Protein AF-A0A1D6JY26-F1 (afdb_monomer)

InterPro domains:
  IPR026899 1,3-beta-glucan synthase component FKS1-like, domain-1 [PF14288] (253-285)
  IPR026899 1,3-beta-glucan synthase component FKS1-like, domain-1 [SM01205] (251-296)

Secondary structure (DSSP, 8-state):
-PPPPPPPPPPPPPPPPP------------------------SHHHHHHHHHHHHHHHTTS---PPP-TTSTTSSS---------------------PPPPPPPPP-SS--IIIIITTT--GGGGSHHHHHHHHHHH--TTSPPPTT-SS--TTT--HHHHHHHHHT--HHHHHHHHHHHHHHHHHHHHHHTTTS-TT--TTS--HHHHHHHHHHHTHHHHHHHHHTTPPPS-------S---SS--HHHHHHHHHHHHHHHHHHHHHHGGG-HHHHHHHHHHHHHHHS---PPP-

Foldseek 3Di:
DDDDDDDDDDDDDDDDDPDPDPDDDDDDDDDDDDDDDDDDDDPPPVVVVVVVVVVLVVLPPPDDDPDPVPPPPPDPDDDDDDDDDDDDDDDDDDDDDDPPPDPPDDADRDPLLPAVLVPHDPVVVQLQLLQLSVLFLQQLPPDQAPQDPDDDNNSDGLLNNLCRNVVFDPVLSRHLSVVSSVQQSSQLSSCCVVDDVPADSNHRDLVSLVVLLCVLCVVVCVVCVVVVHDDPQDQPPDPPPPPDHCPPSSSSSVSSNSNSSRVVSVVVVCVVCVVNVVVVCVVVVVVPDDPPPPDD

Structure (mmCIF, N/CA/C/O backbone):
data_AF-A0A1D6JY26-F1
#
_entry.id   AF-A0A1D6JY26-F1
#
loop_
_atom_site.group_PDB
_atom_site.id
_atom_site.type_symbol
_atom_site.label_atom_id
_atom_site.label_alt_id
_atom_site.label_comp_id
_atom_site.label_asym_id
_atom_site.label_entity_id
_atom_site.label_seq_id
_atom_site.pdbx_PDB_ins_code
_atom_site.Cartn_x
_atom_site.Cartn_y
_atom_site.Cartn_z
_atom_site.occupancy
_atom_site.B_iso_or_equiv
_atom_site.auth_seq_id
_atom_site.auth_comp_id
_atom_site.auth_asym_id
_atom_site.auth_atom_id
_atom_site.pdbx_PDB_model_num
ATOM 1 N N . MET A 1 1 ? -56.824 23.300 16.361 1.00 47.28 1 MET A N 1
ATOM 2 C CA . MET A 1 1 ? -56.620 22.110 15.503 1.00 47.28 1 MET A CA 1
ATOM 3 C C . MET A 1 1 ? -55.212 21.560 15.752 1.00 47.28 1 MET A C 1
ATOM 5 O O . MET A 1 1 ? -54.288 22.012 15.084 1.00 47.28 1 MET A O 1
ATOM 9 N N . PRO A 1 2 ? -54.978 20.677 16.740 1.00 54.50 2 PRO A N 1
ATOM 10 C CA . PRO A 1 2 ? -53.662 20.070 16.909 1.00 54.50 2 PRO A CA 1
ATOM 11 C C . PRO A 1 2 ? -53.517 18.877 15.953 1.00 54.50 2 PRO A C 1
ATOM 13 O O . PRO A 1 2 ? -54.380 18.004 15.895 1.00 54.50 2 PRO A O 1
ATOM 16 N N . LYS A 1 3 ? -52.441 18.885 15.159 1.00 55.59 3 LYS A N 1
ATOM 17 C CA . LYS A 1 3 ? -52.090 17.848 14.180 1.00 55.59 3 LYS A CA 1
ATOM 18 C C . LYS A 1 3 ? -51.572 16.596 14.900 1.00 55.59 3 LYS A C 1
ATOM 20 O O . LYS A 1 3 ? -50.671 16.688 15.728 1.00 55.59 3 LYS A O 1
ATOM 25 N N . THR A 1 4 ? -52.120 15.438 14.549 1.00 62.66 4 THR A N 1
ATOM 26 C CA . THR A 1 4 ? -51.669 14.099 14.961 1.00 62.66 4 THR A CA 1
ATOM 27 C C . THR A 1 4 ? -50.245 13.793 14.469 1.00 62.66 4 THR A C 1
ATOM 29 O O . THR A 1 4 ? -49.960 14.032 13.291 1.00 62.66 4 THR A O 1
ATOM 32 N N . PRO A 1 5 ? -49.352 13.224 15.302 1.00 60.44 5 PRO A N 1
ATOM 33 C CA . PRO A 1 5 ? -48.032 12.786 14.860 1.00 60.44 5 PRO A CA 1
ATOM 34 C C . PRO A 1 5 ? -48.127 11.443 14.115 1.00 60.44 5 PRO A C 1
ATOM 36 O O . PRO A 1 5 ? -48.717 10.481 14.598 1.00 60.44 5 PRO A O 1
ATOM 39 N N . THR A 1 6 ? -47.542 11.391 12.917 1.00 63.47 6 THR A N 1
ATOM 40 C CA . THR A 1 6 ? -47.441 10.189 12.074 1.00 63.47 6 THR A CA 1
ATOM 41 C C . THR A 1 6 ? -46.361 9.253 12.620 1.00 63.47 6 THR A C 1
ATOM 43 O O . THR A 1 6 ? -45.206 9.648 12.766 1.00 63.47 6 THR A O 1
ATOM 46 N N . THR A 1 7 ? -46.738 8.012 12.925 1.00 62.03 7 THR A N 1
ATOM 47 C CA . THR A 1 7 ? -45.861 6.942 13.423 1.00 62.03 7 THR A CA 1
ATOM 48 C C . THR A 1 7 ? -44.965 6.409 12.296 1.00 62.03 7 THR A C 1
ATOM 50 O O . THR A 1 7 ? 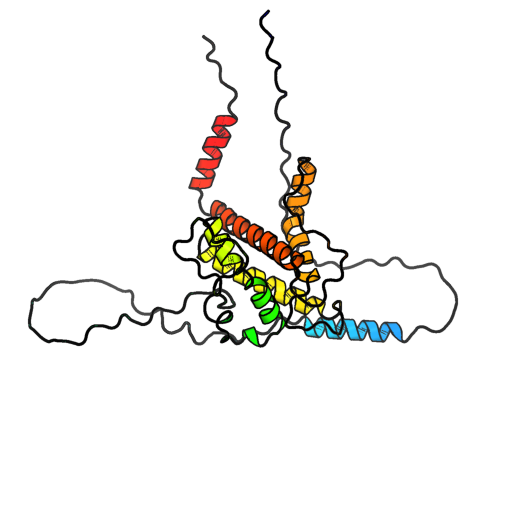-45.460 6.012 11.243 1.00 62.03 7 THR A O 1
ATOM 53 N N . ALA A 1 8 ? -43.643 6.399 12.498 1.00 59.28 8 ALA A N 1
ATOM 54 C CA . ALA A 1 8 ? -42.679 5.817 11.561 1.00 59.28 8 ALA A CA 1
ATOM 55 C C . ALA A 1 8 ? -42.683 4.271 11.629 1.00 59.28 8 ALA A C 1
ATOM 57 O O . ALA A 1 8 ? -42.845 3.719 12.720 1.00 59.28 8 ALA A O 1
ATOM 58 N N . PRO A 1 9 ? -42.489 3.553 10.503 1.00 64.56 9 PRO A N 1
ATOM 59 C CA . PRO A 1 9 ? -42.443 2.091 10.491 1.00 64.56 9 PRO A CA 1
ATOM 60 C C . PRO A 1 9 ? -41.142 1.543 11.122 1.00 64.56 9 PRO A C 1
ATOM 62 O O . PRO A 1 9 ? -40.107 2.213 11.070 1.00 64.56 9 PRO A O 1
ATOM 65 N N . PRO A 1 10 ? -41.162 0.321 11.691 1.00 61.31 10 PRO A N 1
ATOM 66 C CA . PRO A 1 10 ? -40.008 -0.275 12.365 1.00 61.31 10 PRO A CA 1
ATOM 67 C C . PRO A 1 10 ? -38.876 -0.656 11.386 1.00 61.31 10 PRO A C 1
ATOM 69 O O . PRO A 1 10 ? -39.134 -0.925 10.206 1.00 61.31 10 PRO A O 1
ATOM 72 N N . PRO A 1 11 ? -37.611 -0.714 11.852 1.00 56.84 11 PRO A N 1
ATOM 73 C CA . PRO A 1 11 ? -36.472 -1.089 11.018 1.00 56.84 11 PRO A CA 1
ATOM 74 C C . PRO A 1 11 ? -36.565 -2.557 10.569 1.00 56.84 11 PRO A C 1
ATOM 76 O O . PRO A 1 11 ? -36.781 -3.460 11.375 1.00 56.84 11 PRO A O 1
ATOM 79 N N . ARG A 1 12 ? -36.373 -2.804 9.266 1.00 57.81 12 ARG A N 1
ATOM 80 C CA . ARG A 1 12 ? -36.279 -4.159 8.697 1.00 57.81 12 ARG A CA 1
ATOM 81 C C . ARG A 1 12 ? -35.009 -4.857 9.197 1.00 57.81 12 ARG A C 1
ATOM 83 O O . ARG A 1 12 ? -33.920 -4.293 9.122 1.00 57.81 12 ARG A O 1
ATOM 90 N N . SER A 1 13 ? -35.164 -6.094 9.665 1.00 51.44 13 SER A N 1
ATOM 91 C CA . SER A 1 13 ? -34.096 -6.982 10.134 1.00 51.44 13 SER A CA 1
ATOM 92 C C . SER A 1 13 ? -32.999 -7.183 9.081 1.00 51.44 13 SER A C 1
ATOM 94 O O . SER A 1 13 ? -33.288 -7.507 7.928 1.00 51.44 13 SER A O 1
ATOM 96 N N . ILE A 1 14 ? -31.743 -7.017 9.494 1.00 45.00 14 ILE A N 1
ATOM 97 C CA . ILE A 1 14 ? -30.536 -7.228 8.686 1.00 45.00 14 ILE A CA 1
ATOM 98 C C . ILE A 1 14 ? -30.273 -8.741 8.572 1.00 45.00 14 ILE A C 1
ATOM 100 O O . ILE A 1 14 ? -30.039 -9.372 9.602 1.00 45.00 14 ILE A O 1
ATOM 104 N N . PRO A 1 15 ? -30.259 -9.352 7.373 1.00 44.16 15 PRO A N 1
ATOM 105 C CA . PRO A 1 15 ? -29.710 -10.693 7.213 1.00 44.16 15 PRO A CA 1
ATOM 106 C C . PRO A 1 15 ? -28.175 -10.630 7.261 1.00 44.16 15 PRO A C 1
ATOM 108 O O . PRO A 1 15 ? -27.554 -9.811 6.581 1.00 44.16 15 PRO A O 1
ATOM 111 N N . ALA A 1 16 ? -27.560 -11.489 8.077 1.00 40.59 16 ALA A N 1
ATOM 112 C CA . ALA A 1 16 ? -26.110 -11.620 8.186 1.00 40.59 16 ALA A CA 1
ATOM 113 C C . ALA A 1 16 ? -25.494 -11.958 6.815 1.00 40.59 16 ALA A C 1
ATOM 115 O O . ALA A 1 16 ? -25.819 -12.979 6.209 1.00 40.59 16 ALA A O 1
ATOM 116 N N . ALA A 1 17 ? -24.609 -11.094 6.311 1.00 37.84 17 ALA A N 1
ATOM 117 C CA . ALA A 1 17 ? -23.850 -11.380 5.101 1.00 37.84 17 ALA A CA 1
ATOM 118 C C . ALA A 1 17 ? -22.811 -12.481 5.397 1.00 37.84 17 ALA A C 1
ATOM 120 O O . ALA A 1 17 ? -22.052 -12.347 6.360 1.00 37.84 17 ALA A O 1
ATOM 121 N N . PRO A 1 18 ? -22.737 -13.556 4.593 1.00 38.97 18 PRO A N 1
ATOM 122 C CA . PRO A 1 18 ? -21.739 -14.599 4.783 1.00 38.97 18 PRO A CA 1
ATOM 123 C C . PRO A 1 18 ? -20.330 -14.067 4.483 1.00 38.97 18 PRO A C 1
ATOM 125 O O . PRO A 1 18 ? -20.128 -13.310 3.531 1.00 38.97 18 PRO A O 1
ATOM 128 N N . ASN A 1 19 ? -19.362 -14.486 5.306 1.00 36.91 19 ASN A N 1
ATOM 129 C CA . ASN A 1 19 ? -17.926 -14.227 5.180 1.00 36.91 19 ASN A CA 1
ATOM 130 C C . ASN A 1 19 ? -17.447 -14.320 3.722 1.00 36.91 19 ASN A C 1
ATOM 132 O O . ASN A 1 19 ? -17.265 -15.409 3.180 1.00 36.91 19 ASN A O 1
ATOM 136 N N . ALA A 1 20 ? -17.174 -13.176 3.095 1.00 33.16 20 ALA A N 1
ATOM 137 C CA . ALA A 1 20 ? -16.455 -13.124 1.830 1.00 33.16 20 ALA A CA 1
ATOM 138 C C . ALA A 1 20 ? -14.949 -13.294 2.099 1.00 33.16 20 ALA A C 1
ATOM 140 O O . ALA A 1 20 ? -14.179 -12.336 2.041 1.00 33.16 20 ALA A O 1
ATOM 141 N N . MET A 1 21 ? -14.530 -14.525 2.406 1.00 31.14 21 MET A N 1
ATOM 142 C CA . MET A 1 21 ? -13.151 -14.953 2.173 1.00 31.14 21 MET A CA 1
ATOM 143 C C . MET A 1 21 ? -12.879 -14.821 0.673 1.00 31.14 21 MET A C 1
ATOM 145 O O . MET A 1 21 ? -13.623 -15.356 -0.147 1.00 31.14 21 MET A O 1
ATOM 149 N N . ILE A 1 22 ? -11.831 -14.082 0.312 1.00 34.03 22 ILE A N 1
ATOM 150 C CA . ILE A 1 22 ? -11.315 -13.999 -1.056 1.00 34.03 22 ILE A CA 1
ATOM 151 C C . ILE A 1 22 ? -10.867 -15.415 -1.452 1.00 34.03 22 ILE A C 1
ATOM 153 O O . ILE A 1 22 ? -9.885 -15.896 -0.886 1.00 34.03 22 ILE A O 1
ATOM 157 N N . PRO A 1 23 ? -11.530 -16.110 -2.395 1.00 35.00 23 PRO A N 1
ATOM 158 C CA . PRO A 1 23 ? -11.056 -17.410 -2.830 1.00 35.00 23 PRO A CA 1
ATOM 159 C C . PRO A 1 23 ? -9.885 -17.186 -3.784 1.00 35.00 23 PRO A C 1
ATOM 161 O O . PRO A 1 23 ? -10.010 -16.488 -4.797 1.00 35.00 23 PRO A O 1
ATOM 164 N N . ALA A 1 24 ? -8.748 -17.803 -3.474 1.00 32.44 24 ALA A N 1
ATOM 165 C CA . ALA A 1 24 ? -7.680 -18.018 -4.433 1.00 32.44 24 ALA A CA 1
ATOM 166 C C . ALA A 1 24 ? -8.263 -18.735 -5.665 1.00 32.44 24 ALA A C 1
ATOM 168 O O . ALA A 1 24 ? -8.799 -19.838 -5.578 1.00 32.44 24 ALA A O 1
ATOM 169 N N . CYS A 1 25 ? -8.206 -18.078 -6.821 1.00 28.23 25 CYS A N 1
ATOM 170 C CA . CYS A 1 25 ? -8.775 -18.580 -8.065 1.00 28.23 25 CYS A CA 1
ATOM 171 C C . CYS A 1 25 ? -7.954 -19.780 -8.576 1.00 28.23 25 CYS A C 1
ATOM 173 O O . CYS A 1 25 ? -6.927 -19.604 -9.230 1.00 28.23 25 CYS A O 1
ATOM 175 N N . THR A 1 26 ? -8.412 -20.997 -8.268 1.00 29.78 26 THR A N 1
ATOM 176 C CA . THR A 1 26 ? -7.956 -22.264 -8.863 1.00 29.78 26 THR A CA 1
ATOM 177 C C . THR A 1 26 ? -9.165 -23.144 -9.214 1.00 29.78 26 THR A C 1
ATOM 179 O O . THR A 1 26 ? -9.727 -23.825 -8.373 1.00 29.78 26 THR A O 1
ATOM 182 N N . SER A 1 27 ? -9.609 -23.101 -10.472 1.00 34.81 27 SER A N 1
ATOM 183 C CA . SER A 1 27 ? -10.298 -24.188 -11.208 1.00 34.81 27 SER A CA 1
ATOM 184 C C . SER A 1 27 ? -10.443 -23.711 -12.665 1.00 34.81 27 SER A C 1
ATOM 186 O O . SER A 1 27 ? -10.771 -22.556 -12.912 1.00 34.81 27 SER A O 1
ATOM 188 N N . ALA A 1 28 ? -9.969 -24.389 -13.710 1.00 34.72 28 ALA A N 1
ATOM 189 C CA . ALA A 1 28 ? -10.162 -25.768 -14.156 1.00 34.72 28 ALA A CA 1
ATOM 190 C C . ALA A 1 28 ? -11.604 -26.067 -14.622 1.00 34.72 28 ALA A C 1
ATOM 192 O O . ALA A 1 28 ? -12.529 -26.122 -13.827 1.00 34.72 28 ALA A O 1
ATOM 193 N N . CYS A 1 29 ? -11.709 -26.348 -15.929 1.00 29.00 29 CYS A N 1
ATOM 194 C CA . CYS A 1 29 ? -12.721 -27.176 -16.603 1.00 29.00 29 CYS A CA 1
ATOM 195 C C . CYS A 1 29 ? -14.150 -26.632 -16.811 1.00 29.00 29 CYS A C 1
ATOM 197 O O . CYS A 1 29 ? -15.001 -26.728 -15.942 1.00 29.00 29 CYS A O 1
ATOM 199 N N . ARG A 1 30 ? -14.491 -26.294 -18.065 1.00 36.12 30 ARG A N 1
ATOM 200 C CA . ARG A 1 30 ? -15.204 -27.193 -19.011 1.00 36.12 30 ARG A CA 1
ATOM 201 C C . ARG A 1 30 ? -15.504 -26.455 -20.325 1.00 36.12 30 ARG A C 1
ATOM 203 O O . ARG A 1 30 ? -16.104 -25.389 -20.327 1.00 36.12 30 ARG A O 1
ATOM 210 N N . LYS A 1 31 ? -15.073 -27.034 -21.452 1.00 35.59 31 LYS A N 1
ATOM 211 C CA . LYS A 1 31 ? -15.535 -26.680 -22.807 1.00 35.59 31 LYS A CA 1
ATOM 212 C C . LYS A 1 31 ? -16.815 -27.468 -23.125 1.00 35.59 31 LYS A C 1
ATOM 214 O O . LYS A 1 31 ? -16.852 -28.642 -22.758 1.00 35.59 31 LYS A O 1
ATOM 219 N N . PRO A 1 32 ? -17.763 -26.924 -23.903 1.00 40.81 32 PRO A N 1
ATOM 220 C CA . PRO A 1 32 ? -18.677 -27.718 -24.717 1.00 40.81 32 PRO A CA 1
ATOM 221 C C . PRO A 1 32 ? -18.041 -28.024 -26.092 1.00 40.81 32 PRO A C 1
ATOM 223 O O . PRO A 1 32 ? -17.318 -27.202 -26.659 1.00 40.81 32 PRO A O 1
ATOM 226 N N . GLN A 1 33 ? -18.278 -29.231 -26.598 1.00 40.44 33 GLN A N 1
ATOM 227 C CA . GLN A 1 33 ? -17.895 -29.779 -27.916 1.00 40.44 33 GLN A CA 1
ATOM 228 C C . GLN A 1 33 ? -19.198 -29.988 -28.745 1.00 40.44 33 GLN A C 1
ATOM 230 O O . GLN A 1 33 ? -20.276 -29.841 -28.173 1.00 40.44 33 GLN A O 1
ATOM 235 N N . PRO A 1 34 ? -19.147 -30.222 -30.073 1.00 44.31 34 PRO A N 1
ATOM 236 C CA . PRO A 1 34 ? -19.532 -29.226 -31.077 1.00 44.31 34 PRO A CA 1
ATOM 237 C C . PRO A 1 34 ? -20.538 -29.758 -32.125 1.00 44.31 34 PRO A C 1
ATOM 239 O O . PRO A 1 34 ? -20.834 -30.947 -32.175 1.00 44.31 34 PRO A O 1
ATOM 242 N N . SER A 1 35 ? -20.978 -28.895 -33.044 1.00 44.09 35 SER A N 1
ATOM 243 C CA . SER A 1 35 ? -21.565 -29.289 -34.333 1.00 44.09 35 SER A CA 1
ATOM 244 C C . SER A 1 35 ? -20.612 -28.916 -35.489 1.00 44.09 35 SER A C 1
ATOM 246 O O . SER A 1 35 ? -20.177 -27.775 -35.625 1.00 44.09 35 SER A O 1
ATOM 248 N N . HIS A 1 36 ? -20.213 -29.939 -36.254 1.00 47.81 36 HIS A N 1
ATOM 249 C CA . HIS A 1 36 ? -19.428 -29.937 -37.508 1.00 47.81 36 HIS A CA 1
ATOM 250 C C . HIS A 1 36 ? -20.282 -29.440 -38.708 1.00 47.81 36 HIS A C 1
ATOM 252 O O . HIS A 1 36 ? -21.487 -29.278 -38.521 1.00 47.81 36 HIS A O 1
ATOM 258 N N . PRO A 1 37 ? -19.787 -29.386 -39.972 1.00 42.53 37 PRO A N 1
ATOM 259 C CA . PRO A 1 37 ? -18.421 -29.225 -40.513 1.00 42.53 37 PRO A CA 1
ATOM 260 C C . PRO A 1 37 ? -18.341 -28.224 -41.706 1.00 42.53 37 PRO A C 1
ATOM 262 O O . PRO A 1 37 ? -19.333 -27.945 -42.365 1.00 42.53 37 PRO A O 1
ATOM 265 N N . SER A 1 38 ? -17.136 -27.765 -42.070 1.00 41.09 38 SER A N 1
ATOM 266 C CA . SER A 1 38 ? -16.596 -27.714 -43.458 1.00 41.09 38 SER A CA 1
ATOM 267 C C . SER A 1 38 ? -15.465 -26.680 -43.577 1.00 41.09 38 SER A C 1
ATOM 269 O O . SER A 1 38 ? -15.467 -25.661 -42.896 1.00 41.09 38 SER A O 1
ATOM 271 N N . GLY A 1 39 ? -14.486 -26.956 -44.443 1.00 37.31 39 GLY A N 1
ATOM 272 C CA . GLY A 1 39 ? -13.487 -25.975 -44.884 1.00 37.31 39 GLY A CA 1
ATOM 273 C C . GLY A 1 39 ? -12.111 -26.101 -44.230 1.00 37.31 39 GLY A C 1
ATOM 274 O O . GLY A 1 39 ? -11.933 -25.845 -43.045 1.00 37.31 39 GLY A O 1
ATOM 275 N N . ARG A 1 40 ? -11.136 -26.517 -45.043 1.00 39.91 40 ARG A N 1
ATOM 276 C CA . ARG A 1 40 ? -9.691 -26.625 -44.783 1.00 39.91 40 ARG A CA 1
ATOM 277 C C . ARG A 1 40 ? -9.081 -25.314 -44.252 1.00 39.91 40 ARG A C 1
ATOM 279 O O . ARG A 1 40 ? -9.646 -24.251 -44.442 1.00 39.91 40 ARG A O 1
ATOM 286 N N . GLU A 1 41 ? -7.869 -25.434 -43.689 1.00 36.91 41 GLU A N 1
ATOM 287 C CA . GLU A 1 41 ? -6.882 -24.342 -43.524 1.00 36.91 41 GLU A CA 1
ATOM 288 C C . GLU A 1 41 ? -6.919 -23.552 -42.193 1.00 36.91 41 GLU A C 1
ATOM 290 O O . GLU A 1 41 ? -7.252 -22.374 -42.140 1.00 36.91 41 GLU A O 1
ATOM 295 N N . ARG A 1 42 ? -6.553 -24.182 -41.054 1.00 41.44 42 ARG A N 1
ATOM 296 C CA . ARG A 1 42 ? -6.326 -23.431 -39.788 1.00 41.44 42 ARG A CA 1
ATOM 297 C C . ARG A 1 42 ? -5.456 -24.119 -38.717 1.00 41.44 42 ARG A C 1
ATOM 299 O O . ARG A 1 42 ? -5.760 -24.032 -37.525 1.00 41.44 42 ARG A O 1
ATOM 306 N N . ARG A 1 43 ? -4.369 -24.815 -39.090 1.00 45.31 43 ARG A N 1
ATOM 307 C CA . ARG A 1 43 ? -3.471 -25.470 -38.102 1.00 45.31 43 ARG A CA 1
ATOM 308 C C . ARG A 1 43 ? -2.344 -24.587 -37.529 1.00 45.31 43 ARG A C 1
ATOM 310 O O . ARG A 1 43 ? -1.862 -24.905 -36.448 1.00 45.31 43 ARG A O 1
ATOM 317 N N . GLU A 1 44 ? -2.011 -23.440 -38.119 1.00 47.62 44 GLU A N 1
ATOM 318 C CA . GLU A 1 44 ? -0.955 -22.543 -37.594 1.00 47.62 44 GLU A CA 1
ATOM 319 C C . GLU A 1 44 ? -1.336 -21.591 -36.430 1.00 47.62 44 GLU A C 1
ATOM 321 O O . GLU A 1 44 ? -0.487 -21.348 -35.567 1.00 47.62 44 GLU A O 1
ATOM 326 N N . PRO A 1 45 ? -2.577 -21.079 -36.275 1.00 53.38 45 PRO A N 1
ATOM 327 C CA . PRO A 1 45 ? -2.864 -20.098 -35.215 1.00 53.38 45 PRO A CA 1
ATOM 328 C C . PRO A 1 45 ? -2.844 -20.674 -33.789 1.00 53.38 45 PRO A C 1
ATOM 330 O O . PRO A 1 45 ? -2.600 -19.951 -32.822 1.00 53.38 45 PRO A O 1
ATOM 333 N N . ARG A 1 46 ? -3.097 -21.982 -33.628 1.00 49.75 46 ARG A N 1
ATOM 334 C CA . ARG A 1 46 ? -3.150 -22.629 -32.303 1.00 49.75 46 ARG A CA 1
ATOM 335 C C . ARG A 1 46 ? -1.767 -22.821 -31.679 1.00 49.75 46 ARG A C 1
ATOM 337 O O . ARG A 1 46 ? -1.646 -22.671 -30.465 1.00 49.75 46 ARG A O 1
ATOM 344 N N . ALA A 1 47 ? -0.743 -23.096 -32.487 1.00 58.31 47 ALA A N 1
ATOM 345 C CA . ALA A 1 47 ? 0.633 -23.230 -32.010 1.00 58.31 47 ALA A CA 1
ATOM 346 C C . ALA A 1 47 ? 1.191 -21.879 -31.533 1.00 58.31 47 ALA A C 1
ATOM 348 O O . ALA A 1 47 ? 1.746 -21.798 -30.438 1.00 58.31 47 ALA A O 1
ATOM 349 N N . ARG A 1 48 ? 0.935 -20.794 -32.283 1.00 56.88 48 ARG A N 1
ATOM 350 C CA . ARG A 1 48 ? 1.305 -19.424 -31.881 1.00 56.88 48 ARG A CA 1
ATOM 351 C C . ARG A 1 48 ? 0.622 -18.987 -30.580 1.00 56.88 48 ARG A C 1
ATOM 353 O O . ARG A 1 48 ? 1.273 -18.416 -29.712 1.00 56.88 48 ARG A O 1
ATOM 360 N N . PHE A 1 49 ? -0.659 -19.317 -30.395 1.00 49.62 49 PHE A N 1
ATOM 361 C CA . PHE A 1 49 ? -1.373 -19.011 -29.149 1.00 49.62 49 PHE A CA 1
ATOM 362 C C . PHE A 1 49 ? -0.849 -19.819 -27.948 1.00 49.62 49 PHE A C 1
ATOM 364 O O . PHE A 1 49 ? -0.744 -19.291 -26.840 1.00 49.62 49 PHE A O 1
ATOM 371 N N . ALA A 1 50 ? -0.486 -21.091 -28.152 1.00 55.91 50 ALA A N 1
ATOM 372 C CA . ALA A 1 50 ? 0.124 -21.917 -27.111 1.00 55.91 50 ALA A CA 1
ATOM 373 C C . ALA A 1 50 ? 1.520 -21.402 -26.714 1.00 55.91 50 ALA A C 1
ATOM 375 O O . ALA A 1 50 ? 1.803 -21.303 -25.520 1.00 55.91 50 ALA A O 1
ATOM 376 N N . ALA A 1 51 ? 2.343 -20.996 -27.689 1.00 61.53 51 ALA A N 1
ATOM 377 C CA . ALA A 1 51 ? 3.655 -20.395 -27.451 1.00 61.53 51 ALA A CA 1
ATOM 378 C C . ALA A 1 51 ? 3.549 -19.056 -26.699 1.00 61.53 51 ALA A C 1
ATOM 380 O O . ALA A 1 51 ? 4.230 -18.866 -25.694 1.00 61.53 51 ALA A O 1
ATOM 381 N N . ALA A 1 52 ? 2.620 -18.175 -27.091 1.00 55.22 52 ALA A N 1
ATOM 382 C CA . ALA A 1 52 ? 2.370 -16.916 -26.383 1.00 55.22 52 ALA A CA 1
ATOM 383 C C . ALA A 1 52 ? 1.895 -17.143 -24.935 1.00 55.22 52 ALA A C 1
ATOM 385 O O . ALA A 1 52 ? 2.304 -16.433 -24.017 1.00 55.22 52 ALA A O 1
ATOM 386 N N . LYS A 1 53 ? 1.066 -18.170 -24.698 1.00 53.28 53 LYS A N 1
ATOM 387 C CA . LYS A 1 53 ? 0.606 -18.533 -23.349 1.00 53.28 53 LYS A CA 1
ATOM 388 C C . LYS A 1 53 ? 1.722 -19.146 -22.495 1.00 53.28 53 LYS A C 1
ATOM 390 O O . LYS A 1 53 ? 1.749 -18.900 -21.289 1.00 53.28 53 LYS A O 1
ATOM 395 N N . ALA A 1 54 ? 2.631 -19.913 -23.099 1.00 55.44 54 ALA A N 1
ATOM 396 C CA . ALA A 1 54 ? 3.811 -20.461 -22.432 1.00 55.44 54 ALA A CA 1
ATOM 397 C C . ALA A 1 54 ? 4.807 -19.354 -22.054 1.00 55.44 54 ALA A C 1
ATOM 399 O O . ALA A 1 54 ? 5.257 -19.316 -20.910 1.00 55.44 54 ALA A O 1
ATOM 400 N N . GLU A 1 55 ? 5.059 -18.403 -22.956 1.00 55.00 55 GLU A N 1
ATOM 401 C CA . GLU A 1 55 ? 5.926 -17.245 -22.704 1.00 55.00 55 GLU A CA 1
ATOM 402 C C . GLU A 1 55 ? 5.337 -16.325 -21.622 1.00 55.00 55 GLU A C 1
ATOM 404 O O . GLU A 1 55 ? 6.024 -15.935 -20.676 1.00 55.00 55 GLU A O 1
ATOM 409 N N . ALA A 1 56 ? 4.020 -16.088 -21.659 1.00 50.34 56 ALA A N 1
ATOM 410 C CA . ALA A 1 56 ? 3.317 -15.375 -20.595 1.00 50.34 56 ALA A CA 1
ATOM 411 C C . ALA A 1 56 ? 3.386 -16.110 -19.244 1.00 50.34 56 ALA A C 1
ATOM 413 O O . ALA A 1 56 ? 3.453 -15.465 -18.204 1.00 50.34 56 ALA A O 1
ATOM 414 N N . ASN A 1 57 ? 3.388 -17.449 -19.221 1.00 51.81 57 ASN A N 1
ATOM 415 C CA . ASN A 1 57 ? 3.600 -18.216 -17.987 1.00 51.81 57 ASN A CA 1
ATOM 416 C C . ASN A 1 57 ? 5.063 -18.185 -17.515 1.00 51.81 57 ASN A C 1
ATOM 418 O O . ASN A 1 57 ? 5.301 -18.235 -16.311 1.00 51.81 57 ASN A O 1
ATOM 422 N N . LYS A 1 58 ? 6.033 -18.055 -18.427 1.00 56.06 58 LYS A N 1
ATOM 423 C CA . LYS A 1 58 ? 7.458 -17.900 -18.099 1.00 56.06 58 LYS A CA 1
ATOM 424 C C . LYS A 1 58 ? 7.723 -16.562 -17.397 1.00 56.06 58 LYS A C 1
ATOM 426 O O . LYS A 1 58 ? 8.446 -16.533 -16.406 1.00 56.06 58 LYS A O 1
ATOM 431 N N . ARG A 1 59 ? 7.031 -15.499 -17.829 1.00 52.81 59 ARG A N 1
ATOM 432 C CA . ARG A 1 59 ? 7.039 -14.160 -17.204 1.00 52.81 59 ARG A CA 1
ATOM 433 C C . ARG A 1 59 ? 6.210 -14.042 -15.916 1.00 52.81 59 ARG A C 1
ATOM 435 O O . ARG A 1 59 ? 6.331 -13.054 -15.209 1.00 52.81 59 ARG A O 1
ATOM 442 N N . LYS A 1 60 ? 5.379 -15.040 -15.582 1.00 47.97 60 LYS A N 1
ATOM 443 C CA . LYS A 1 60 ? 4.626 -15.102 -14.309 1.00 47.97 60 LYS A CA 1
ATOM 444 C C . LYS A 1 60 ? 5.448 -15.619 -13.128 1.00 47.97 60 LYS A C 1
ATOM 446 O O . LYS A 1 60 ? 4.901 -15.738 -12.032 1.00 47.97 60 LYS A O 1
ATOM 451 N N . ARG A 1 61 ? 6.732 -15.938 -13.319 1.00 46.72 61 ARG A N 1
ATOM 452 C CA . ARG A 1 61 ? 7.635 -16.144 -12.186 1.00 46.72 61 ARG A CA 1
ATOM 453 C C . ARG A 1 61 ? 7.799 -14.793 -11.491 1.00 46.72 61 ARG A C 1
ATOM 455 O O . ARG A 1 61 ? 8.244 -13.835 -12.110 1.00 46.72 61 ARG A O 1
ATOM 462 N N . LEU A 1 62 ? 7.326 -14.745 -10.245 1.00 44.69 62 LEU A N 1
ATOM 463 C CA . LEU A 1 62 ? 7.444 -13.626 -9.316 1.00 44.69 62 LEU A CA 1
ATOM 464 C C . LEU A 1 62 ? 8.857 -13.032 -9.401 1.00 44.69 62 LEU A C 1
ATOM 466 O O . LEU A 1 62 ? 9.817 -13.794 -9.518 1.00 44.69 62 LEU A O 1
ATOM 470 N N . ILE A 1 63 ? 8.965 -11.704 -9.347 1.00 44.47 63 ILE A N 1
ATOM 471 C CA . ILE A 1 63 ? 10.245 -10.997 -9.251 1.00 44.47 63 ILE A CA 1
ATOM 472 C C . ILE A 1 63 ? 11.075 -11.666 -8.138 1.00 44.47 63 ILE A C 1
ATOM 474 O O . ILE A 1 63 ? 10.630 -11.654 -6.987 1.00 44.47 63 ILE A O 1
ATOM 478 N N . PRO A 1 64 ? 12.230 -12.290 -8.442 1.00 37.59 64 PRO A N 1
ATOM 479 C CA . PRO A 1 64 ? 13.111 -12.816 -7.412 1.00 37.59 64 PRO A CA 1
ATOM 480 C C . PRO A 1 64 ? 13.716 -11.622 -6.672 1.00 37.59 64 PRO A C 1
ATOM 482 O O . PRO A 1 64 ? 14.451 -10.833 -7.265 1.00 37.59 64 PRO A O 1
ATOM 485 N N . PHE A 1 65 ? 13.376 -11.460 -5.397 1.00 36.28 65 PHE A N 1
ATOM 486 C CA . PHE A 1 65 ? 14.034 -10.489 -4.530 1.00 36.28 65 PHE A CA 1
ATOM 487 C C . PHE A 1 65 ? 15.342 -11.085 -3.989 1.00 36.28 65 PHE A C 1
ATOM 489 O O . PHE A 1 65 ? 15.373 -12.279 -3.679 1.00 36.28 65 PHE A O 1
ATOM 496 N N . PRO A 1 66 ? 16.418 -10.290 -3.866 1.00 35.31 66 PRO A N 1
ATOM 497 C CA . PRO A 1 66 ? 17.616 -10.723 -3.159 1.00 35.31 66 PRO A CA 1
ATOM 498 C C . PRO A 1 66 ? 17.283 -10.949 -1.676 1.00 35.31 66 PRO A C 1
ATOM 500 O O . PRO A 1 66 ? 16.719 -10.081 -1.013 1.00 35.31 66 PRO A O 1
ATOM 503 N N . SER A 1 67 ? 17.611 -12.136 -1.170 1.00 32.84 67 SER A N 1
ATOM 504 C CA . SER A 1 67 ? 17.481 -12.530 0.235 1.00 32.84 67 SER A CA 1
ATOM 505 C C . SER A 1 67 ? 18.374 -11.656 1.123 1.00 32.84 67 SER A C 1
ATOM 507 O O . SER A 1 67 ? 19.592 -11.631 0.962 1.00 32.84 67 SER A O 1
ATOM 509 N N . HIS A 1 68 ? 17.762 -10.931 2.062 1.00 35.97 68 HIS A N 1
ATOM 510 C CA . HIS A 1 68 ? 18.411 -9.974 2.968 1.00 35.97 68 HIS A CA 1
ATOM 511 C C . HIS A 1 68 ? 19.002 -10.637 4.237 1.00 35.97 68 HIS A C 1
ATOM 513 O O . HIS A 1 68 ? 18.988 -10.055 5.322 1.00 35.97 68 HIS A O 1
ATOM 519 N N . ASP A 1 69 ? 19.575 -11.838 4.111 1.00 34.47 69 ASP A N 1
ATOM 520 C CA . ASP A 1 69 ? 20.082 -12.645 5.239 1.00 34.47 69 ASP A CA 1
ATOM 521 C C . ASP A 1 69 ? 21.386 -12.119 5.882 1.00 34.47 69 ASP A C 1
ATOM 523 O O . ASP A 1 69 ? 22.008 -12.800 6.692 1.00 34.47 69 ASP A O 1
ATOM 527 N N . SER A 1 70 ? 21.824 -10.892 5.579 1.00 38.97 70 SER A N 1
ATOM 528 C CA . SER A 1 70 ? 23.090 -10.339 6.097 1.00 38.97 70 SER A CA 1
ATOM 529 C C . SER A 1 70 ? 22.948 -9.148 7.050 1.00 38.97 70 SER A C 1
ATOM 531 O O . SER A 1 70 ? 23.960 -8.676 7.554 1.00 38.97 70 SER A O 1
ATOM 533 N N . GLN A 1 71 ? 21.733 -8.670 7.351 1.00 37.34 71 GLN A N 1
ATOM 534 C CA . GLN A 1 71 ? 21.552 -7.489 8.223 1.00 37.34 71 GLN A CA 1
ATOM 535 C C . GLN A 1 71 ? 20.932 -7.784 9.601 1.00 37.34 71 GLN A C 1
ATOM 537 O O . GLN A 1 71 ? 20.983 -6.943 10.493 1.00 37.34 71 GLN A O 1
ATOM 542 N N . LEU A 1 72 ? 20.431 -9.001 9.840 1.00 34.00 72 LEU A N 1
ATOM 543 C CA . LEU A 1 72 ? 19.767 -9.369 11.103 1.00 34.00 72 LEU A CA 1
ATOM 544 C C . LEU A 1 72 ? 20.712 -9.910 12.199 1.00 34.00 72 LEU A C 1
ATOM 546 O O . LEU A 1 72 ? 20.262 -10.231 13.295 1.00 34.00 72 LEU A O 1
ATOM 550 N N . SER A 1 73 ? 22.027 -9.968 11.959 1.00 32.91 73 SER A N 1
ATOM 551 C CA . SER A 1 73 ? 22.993 -10.532 12.920 1.00 32.91 73 SER A CA 1
ATOM 552 C C . SER A 1 73 ? 23.525 -9.538 13.970 1.00 32.91 73 SER A C 1
ATOM 554 O O . SER A 1 73 ? 24.234 -9.963 14.884 1.00 32.91 73 SER A O 1
ATOM 556 N N . ALA A 1 74 ? 23.219 -8.240 13.879 1.00 36.19 74 ALA A N 1
ATOM 557 C CA . ALA A 1 74 ? 23.888 -7.219 14.700 1.00 36.19 74 ALA A CA 1
ATOM 558 C C . ALA A 1 74 ? 23.056 -6.652 15.871 1.00 36.19 74 ALA A C 1
ATOM 560 O O . ALA A 1 74 ? 23.625 -6.023 16.756 1.00 36.19 74 ALA A O 1
ATOM 561 N N . ALA A 1 75 ? 21.740 -6.891 15.937 1.00 37.09 75 ALA A N 1
ATOM 562 C CA . ALA A 1 75 ? 20.854 -6.151 16.853 1.00 37.09 75 ALA A CA 1
ATOM 563 C C . ALA A 1 75 ? 20.322 -6.940 18.071 1.00 37.09 75 ALA A C 1
ATOM 565 O O . ALA A 1 75 ? 19.518 -6.410 18.832 1.00 37.09 75 ALA A O 1
ATOM 566 N N . SER A 1 76 ? 20.747 -8.195 18.287 1.00 36.03 76 SER A N 1
ATOM 567 C CA . SER A 1 76 ? 20.103 -9.092 19.271 1.00 36.03 76 SER A CA 1
ATOM 568 C C . SER A 1 76 ? 20.988 -9.558 20.439 1.00 36.03 76 SER A C 1
ATOM 570 O O . SER A 1 76 ? 20.693 -10.576 21.066 1.00 36.03 76 SER A O 1
ATOM 572 N N . ARG A 1 77 ? 22.061 -8.833 20.780 1.00 38.03 77 ARG A N 1
ATOM 573 C CA . ARG A 1 77 ? 22.864 -9.102 21.989 1.00 38.03 77 ARG A CA 1
ATOM 574 C C . ARG A 1 77 ? 22.837 -7.874 22.894 1.00 38.03 77 ARG A C 1
ATOM 576 O O . ARG A 1 77 ? 23.007 -6.772 22.402 1.00 38.03 77 ARG A O 1
ATOM 583 N N . HIS A 1 78 ? 22.659 -8.101 24.196 1.00 37.50 78 HIS A N 1
ATOM 584 C CA . HIS A 1 78 ? 22.604 -7.128 25.304 1.00 37.50 78 HIS A CA 1
ATOM 585 C C . HIS A 1 78 ? 21.210 -6.682 25.775 1.00 37.50 78 HIS A C 1
ATOM 587 O O . HIS A 1 78 ? 20.843 -5.515 25.709 1.00 37.50 78 HIS A O 1
ATOM 593 N N . ARG A 1 79 ? 20.480 -7.608 26.409 1.00 34.78 79 ARG A N 1
ATOM 594 C CA . ARG A 1 79 ? 19.691 -7.292 27.612 1.00 34.78 79 ARG A CA 1
ATOM 595 C C . ARG A 1 79 ? 19.870 -8.410 28.632 1.00 34.78 79 ARG A C 1
ATOM 597 O O . ARG A 1 79 ? 19.274 -9.466 28.487 1.00 34.78 79 ARG A O 1
ATOM 604 N N . ASN A 1 80 ? 20.715 -8.173 29.629 1.00 43.16 80 ASN A N 1
ATOM 605 C CA . ASN A 1 80 ? 20.705 -8.887 30.901 1.00 43.16 80 ASN A CA 1
ATOM 606 C C . ASN A 1 80 ? 21.324 -7.981 31.978 1.00 43.16 80 ASN A C 1
ATOM 608 O O . ASN A 1 80 ? 22.489 -7.625 31.864 1.00 43.16 80 ASN A O 1
ATOM 612 N N . LEU A 1 81 ? 20.487 -7.648 32.973 1.00 39.62 81 LEU A N 1
ATOM 613 C CA . LEU A 1 81 ? 20.769 -7.485 34.414 1.00 39.62 81 LEU A CA 1
ATOM 614 C C . LEU A 1 81 ? 21.818 -6.416 34.807 1.00 39.62 81 LEU A C 1
ATOM 616 O O . LEU A 1 81 ? 23.003 -6.585 34.573 1.00 39.62 81 LEU A O 1
ATOM 620 N N . ALA A 1 82 ? 21.402 -5.234 35.277 1.00 34.56 82 ALA A N 1
ATOM 621 C CA . ALA A 1 82 ? 21.019 -4.889 36.662 1.00 34.56 82 ALA A CA 1
ATOM 622 C C . ALA A 1 82 ? 22.212 -4.498 37.568 1.00 34.56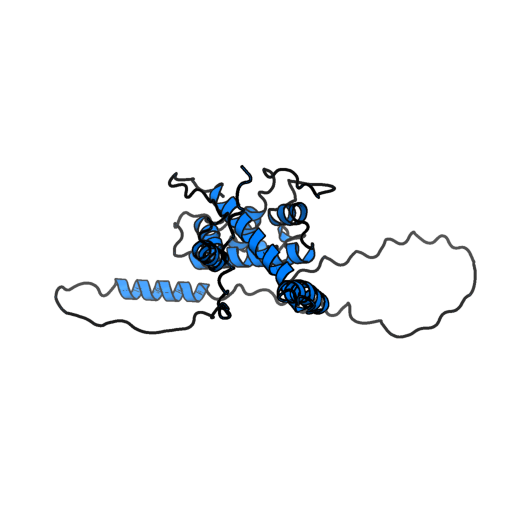 82 ALA A C 1
ATOM 624 O O . ALA A 1 82 ? 23.234 -5.171 37.573 1.00 34.56 82 ALA A O 1
ATOM 625 N N . VAL A 1 83 ? 21.972 -3.465 38.396 1.00 39.25 83 VAL A N 1
ATOM 626 C CA . VAL A 1 83 ? 22.752 -2.938 39.545 1.00 39.25 83 VAL A CA 1
ATOM 627 C C . VAL A 1 83 ? 23.613 -1.682 39.279 1.00 39.25 83 VAL A C 1
ATOM 629 O O . VAL A 1 83 ? 24.701 -1.742 38.722 1.00 39.25 83 VAL A O 1
ATOM 632 N N . THR A 1 84 ? 23.129 -0.540 39.785 1.00 38.91 84 THR A N 1
ATOM 633 C CA . THR A 1 84 ? 23.897 0.673 40.168 1.00 38.91 84 THR A CA 1
ATOM 634 C C . THR A 1 84 ? 24.123 0.622 41.695 1.00 38.91 84 THR A C 1
ATOM 636 O O . THR A 1 84 ? 23.259 0.039 42.361 1.00 38.91 84 THR A O 1
ATOM 639 N N . PRO A 1 85 ? 25.189 1.209 42.303 1.00 41.00 85 PRO A N 1
ATOM 640 C CA . PRO A 1 85 ? 25.226 2.666 42.559 1.00 41.00 85 PRO A CA 1
ATOM 641 C C . PRO A 1 85 ? 26.622 3.371 42.625 1.00 41.00 85 PRO A C 1
ATOM 643 O O . PRO A 1 85 ? 27.624 2.790 43.013 1.00 41.00 85 PRO A O 1
ATOM 646 N N . GLN A 1 86 ? 26.595 4.676 42.298 1.00 37.66 86 GLN A N 1
ATOM 647 C CA . GLN A 1 86 ? 27.338 5.857 42.814 1.00 37.66 86 GLN A CA 1
ATOM 648 C C . GLN A 1 86 ? 28.869 5.877 43.037 1.00 37.66 86 GLN A C 1
ATOM 650 O O . GLN A 1 86 ? 29.337 5.252 43.978 1.00 37.66 86 GLN A O 1
ATOM 655 N N . ILE A 1 87 ? 29.576 6.802 42.346 1.00 46.38 87 ILE A N 1
ATOM 656 C CA . ILE A 1 87 ? 30.716 7.622 42.856 1.00 46.38 87 ILE A CA 1
ATOM 657 C C . ILE A 1 87 ? 30.733 9.001 42.122 1.00 46.38 87 ILE A C 1
ATOM 659 O O . ILE A 1 87 ? 30.438 9.019 40.925 1.00 46.38 87 ILE A O 1
ATOM 663 N N . PRO A 1 88 ? 31.045 10.150 42.777 1.00 35.06 88 PRO A N 1
ATOM 664 C CA . PRO A 1 88 ? 30.904 11.497 42.209 1.00 35.06 88 PRO A CA 1
ATOM 665 C C . PRO A 1 88 ? 32.193 12.121 41.619 1.00 35.06 88 PRO A C 1
ATOM 667 O O . PRO A 1 88 ? 33.288 11.921 42.128 1.00 35.06 88 PRO A O 1
ATOM 670 N N . ILE A 1 89 ? 31.975 12.944 40.581 1.00 39.62 89 ILE A N 1
ATOM 671 C CA . ILE A 1 89 ? 32.682 14.164 40.122 1.00 39.62 89 ILE A CA 1
ATOM 672 C C . ILE A 1 89 ? 34.223 14.125 40.032 1.00 39.62 89 ILE A C 1
ATOM 674 O O . ILE A 1 89 ? 34.923 14.303 41.024 1.00 39.62 89 ILE A O 1
ATOM 678 N N . SER A 1 90 ? 34.748 14.103 38.799 1.00 38.81 90 SER A N 1
ATOM 679 C CA . SER A 1 90 ? 35.949 14.873 38.446 1.00 38.81 90 SER A CA 1
ATOM 680 C C . SER A 1 90 ? 36.039 15.133 36.939 1.00 38.81 90 SER A C 1
ATOM 682 O O . SER A 1 90 ? 35.657 14.306 36.115 1.00 38.81 90 SER A O 1
ATOM 684 N N . ALA A 1 91 ? 36.488 16.337 36.607 1.00 34.84 91 ALA A N 1
ATOM 685 C CA . ALA A 1 91 ? 36.438 16.970 35.299 1.00 34.84 91 ALA A CA 1
ATOM 686 C C . ALA A 1 91 ? 37.216 16.223 34.203 1.00 34.84 91 ALA A C 1
ATOM 688 O O . ALA A 1 91 ? 38.399 15.953 34.358 1.00 34.84 91 ALA A O 1
ATOM 689 N N . THR A 1 92 ? 36.584 15.998 33.050 1.00 37.84 92 THR A N 1
ATOM 690 C CA . THR A 1 92 ? 37.254 15.947 31.739 1.00 37.84 92 THR A CA 1
ATOM 691 C C . THR A 1 92 ? 36.238 16.299 30.656 1.00 37.84 92 THR A C 1
ATOM 693 O O . THR A 1 92 ? 35.287 15.564 30.395 1.00 37.84 92 THR A O 1
ATOM 696 N N . ALA A 1 93 ? 36.438 17.467 30.045 1.00 35.88 93 ALA A N 1
ATOM 697 C CA . ALA A 1 93 ? 35.734 17.912 28.854 1.00 35.88 93 ALA A CA 1
ATOM 698 C C . ALA A 1 93 ? 35.898 16.857 27.750 1.00 35.88 93 ALA A C 1
ATOM 700 O O . ALA A 1 93 ? 36.972 16.709 27.168 1.00 35.88 93 ALA A O 1
ATOM 701 N N . SER A 1 94 ? 34.839 16.093 27.509 1.00 36.66 94 SER A N 1
ATOM 702 C CA . SER A 1 94 ? 34.804 15.016 26.529 1.00 36.66 94 SER A CA 1
ATOM 703 C C . SER A 1 94 ? 33.733 15.379 25.516 1.00 36.66 94 SER A C 1
ATOM 705 O O . SER A 1 94 ? 32.584 15.568 25.897 1.00 36.66 94 SER A O 1
ATOM 707 N N . ARG A 1 95 ? 34.172 15.555 24.267 1.00 46.50 95 ARG A N 1
ATOM 708 C CA . ARG A 1 95 ? 33.400 15.628 23.018 1.00 46.50 95 ARG A CA 1
ATOM 709 C C . ARG A 1 95 ? 31.912 15.312 23.187 1.00 46.50 95 ARG A C 1
ATOM 711 O O . ARG A 1 95 ? 31.565 14.190 23.538 1.00 46.50 95 ARG A O 1
ATOM 718 N N . GLU A 1 96 ? 31.083 16.309 22.897 1.00 46.69 96 GLU A N 1
ATOM 719 C CA . GLU A 1 96 ? 29.634 16.168 22.828 1.00 46.69 96 GLU A CA 1
ATOM 720 C C . GLU A 1 96 ? 29.257 14.973 21.943 1.00 46.69 96 GLU A C 1
ATOM 722 O O . GLU A 1 96 ? 29.710 14.826 20.808 1.00 46.69 96 GLU A O 1
ATOM 727 N N . ASP A 1 97 ? 28.478 14.102 22.570 1.00 53.44 97 ASP A N 1
ATOM 728 C CA . ASP A 1 97 ? 27.954 12.818 22.137 1.00 53.44 97 ASP A CA 1
ATOM 729 C C . ASP A 1 97 ? 27.006 13.039 20.941 1.00 53.44 97 ASP A C 1
ATOM 731 O O . ASP A 1 97 ? 25.883 13.523 21.107 1.00 53.44 97 ASP A O 1
ATOM 735 N N . GLU A 1 98 ? 27.460 12.758 19.712 1.00 60.56 98 GLU A N 1
ATOM 736 C CA . GLU A 1 98 ? 26.560 12.691 18.556 1.00 60.56 98 GLU A CA 1
ATOM 737 C C . GLU A 1 98 ? 25.598 11.518 18.800 1.00 60.56 98 GLU A C 1
ATOM 739 O O . GLU A 1 98 ? 26.066 10.395 19.022 1.00 60.56 98 GLU A O 1
ATOM 744 N N . PRO A 1 99 ? 24.268 11.736 18.799 1.00 67.88 99 PRO A N 1
ATOM 745 C CA . PRO A 1 99 ? 23.330 10.651 19.030 1.00 67.88 99 PRO A CA 1
ATOM 746 C C . PRO A 1 99 ? 23.588 9.547 17.998 1.00 67.88 99 PRO A C 1
ATOM 748 O O . PRO A 1 99 ? 23.786 9.859 16.820 1.00 67.88 99 PRO A O 1
ATOM 751 N N . PRO A 1 100 ? 23.584 8.264 18.407 1.00 73.50 100 PRO A N 1
ATOM 752 C CA . PRO A 1 100 ? 23.847 7.171 17.486 1.00 73.50 100 PRO A CA 1
ATOM 753 C C . PRO A 1 100 ? 22.909 7.285 16.277 1.00 73.50 100 PRO A C 1
ATOM 755 O O . PRO A 1 100 ? 21.735 7.639 16.456 1.00 73.50 100 PRO A O 1
ATOM 758 N N . PRO A 1 101 ? 23.405 7.002 15.057 1.00 75.31 101 PRO A N 1
ATOM 759 C CA . PRO A 1 101 ? 22.621 7.153 13.844 1.00 75.31 101 PRO A CA 1
ATOM 760 C C . PRO A 1 101 ? 21.309 6.396 14.009 1.00 75.31 101 PRO A C 1
ATOM 762 O O . PRO A 1 101 ? 21.300 5.216 14.374 1.00 75.31 101 PRO A O 1
ATOM 765 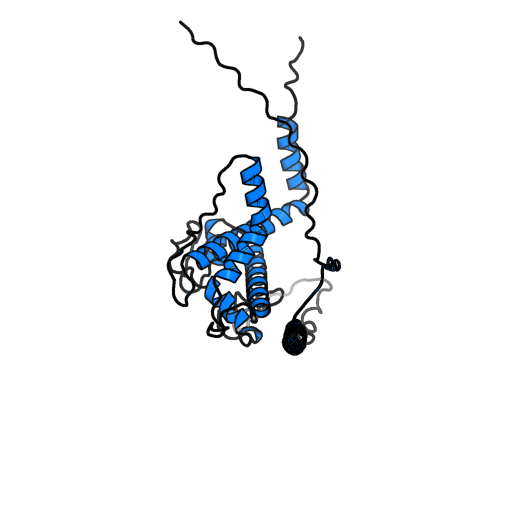N N . GLN A 1 102 ? 20.193 7.097 13.796 1.00 69.69 102 GLN A N 1
ATOM 766 C CA . GLN A 1 102 ? 18.888 6.475 13.951 1.00 69.69 102 GLN A CA 1
ATOM 767 C C . GLN A 1 102 ? 18.784 5.298 12.979 1.00 69.69 102 GLN A C 1
ATOM 769 O O . GLN A 1 102 ? 19.183 5.433 11.816 1.00 69.69 102 GLN A O 1
ATOM 774 N N . PRO A 1 103 ? 18.279 4.137 13.434 1.00 71.81 103 PRO A N 1
ATOM 775 C CA . PRO A 1 103 ? 18.103 3.006 12.546 1.00 71.81 103 PRO A CA 1
ATOM 776 C C . PRO A 1 103 ? 17.196 3.427 11.386 1.00 71.81 103 PRO A C 1
ATOM 778 O O . PRO A 1 103 ? 16.259 4.208 11.595 1.00 71.81 103 PRO A O 1
ATOM 781 N N . PRO A 1 104 ? 17.454 2.927 10.166 1.00 70.75 104 PRO A N 1
ATOM 782 C CA . PRO A 1 104 ? 16.595 3.237 9.043 1.00 70.75 104 PRO A CA 1
ATOM 783 C C . PRO A 1 104 ? 15.157 2.814 9.377 1.00 70.75 104 PRO A C 1
ATOM 785 O O . PRO A 1 104 ? 14.945 1.793 10.043 1.00 70.75 104 PRO A O 1
ATOM 788 N N . PRO A 1 105 ? 14.160 3.590 8.938 1.00 71.94 105 PRO A N 1
ATOM 789 C CA . PRO A 1 105 ? 12.760 3.273 9.170 1.00 71.94 105 PRO A CA 1
ATOM 790 C C . PRO A 1 105 ? 12.418 1.874 8.648 1.00 71.94 105 PRO A C 1
ATOM 792 O O . PRO A 1 105 ? 12.822 1.468 7.557 1.00 71.94 105 PRO A O 1
ATOM 795 N N . ALA A 1 106 ? 11.663 1.127 9.453 1.00 77.94 106 ALA A N 1
ATOM 796 C CA . ALA A 1 106 ? 11.230 -0.215 9.099 1.00 77.94 106 ALA A CA 1
ATOM 797 C C . ALA A 1 106 ? 10.257 -0.189 7.906 1.00 77.94 106 ALA A C 1
ATOM 799 O O . ALA A 1 106 ? 9.405 0.694 7.790 1.00 77.94 106 ALA A O 1
ATOM 800 N N . TYR A 1 107 ? 10.370 -1.193 7.040 1.00 76.88 107 TYR A N 1
ATOM 801 C CA . TYR A 1 107 ? 9.500 -1.434 5.888 1.00 76.88 107 TYR A CA 1
ATOM 802 C C . TYR A 1 107 ? 9.246 -2.941 5.748 1.00 76.88 107 TYR A C 1
ATOM 804 O O . TYR A 1 107 ? 10.006 -3.739 6.300 1.00 76.88 107 TYR A O 1
ATOM 812 N N . ASN A 1 108 ? 8.193 -3.351 5.030 1.00 77.56 108 ASN A N 1
ATOM 813 C CA . ASN A 1 108 ? 7.852 -4.776 4.927 1.00 77.56 108 ASN A CA 1
ATOM 814 C C . ASN A 1 108 ? 8.594 -5.457 3.768 1.00 77.56 108 ASN A C 1
ATOM 816 O O . ASN A 1 108 ? 9.182 -6.520 3.951 1.00 77.56 108 ASN A O 1
ATOM 820 N N . ILE A 1 109 ? 8.550 -4.869 2.570 1.00 78.12 109 ILE A N 1
ATOM 821 C CA . ILE A 1 109 ? 9.116 -5.447 1.335 1.00 78.12 109 ILE A CA 1
ATOM 822 C C . ILE A 1 109 ? 9.924 -4.404 0.561 1.00 78.12 109 ILE A C 1
ATOM 824 O O . ILE A 1 109 ? 11.001 -4.717 0.055 1.00 78.12 109 ILE A O 1
ATOM 828 N N . ILE A 1 110 ? 9.425 -3.169 0.442 1.00 79.50 110 ILE A N 1
ATOM 829 C CA . ILE A 1 110 ? 10.089 -2.095 -0.308 1.00 79.50 110 ILE A CA 1
ATOM 830 C C . ILE A 1 110 ? 10.080 -0.808 0.537 1.00 79.50 110 ILE A C 1
ATOM 832 O O . ILE A 1 110 ? 9.001 -0.358 0.917 1.00 79.50 110 ILE A O 1
ATOM 836 N N . PRO A 1 111 ? 11.234 -0.158 0.782 1.00 80.56 111 PRO A N 1
ATOM 837 C CA . PRO A 1 111 ? 11.329 1.081 1.558 1.00 80.56 111 PRO A CA 1
ATOM 838 C C . PRO A 1 111 ? 10.827 2.287 0.752 1.00 80.56 111 PRO A C 1
ATOM 840 O O . PRO A 1 111 ? 11.611 3.110 0.269 1.00 80.56 111 PRO A O 1
ATOM 843 N N . ILE A 1 112 ? 9.509 2.371 0.546 1.00 82.00 112 ILE A N 1
ATOM 844 C CA . ILE A 1 112 ? 8.921 3.386 -0.339 1.00 82.00 112 ILE A CA 1
ATOM 845 C C . ILE A 1 112 ? 9.154 4.793 0.198 1.00 82.00 112 ILE A C 1
ATOM 847 O O . ILE A 1 112 ? 9.630 5.648 -0.538 1.00 82.00 112 ILE A O 1
ATOM 851 N N . HIS A 1 113 ? 8.871 4.989 1.482 1.00 73.25 113 HIS A N 1
ATOM 852 C CA . HIS A 1 113 ? 8.846 6.287 2.156 1.00 73.25 113 HIS A CA 1
ATOM 853 C C . HIS A 1 113 ? 10.170 7.041 2.090 1.00 73.25 113 HIS A C 1
ATOM 855 O O . HIS A 1 113 ? 10.162 8.258 1.945 1.00 73.25 113 HIS A O 1
ATOM 861 N N . ASP A 1 114 ? 11.285 6.314 2.155 1.00 71.00 114 ASP A N 1
ATOM 862 C CA . ASP A 1 114 ? 12.592 6.933 2.352 1.00 71.00 114 ASP A CA 1
ATOM 863 C C . ASP A 1 114 ? 13.524 6.714 1.171 1.00 71.00 114 ASP A C 1
ATOM 865 O O . ASP A 1 114 ? 14.259 7.617 0.825 1.00 71.00 114 ASP A O 1
ATOM 869 N N . VAL A 1 115 ? 13.496 5.561 0.498 1.00 72.38 115 VAL A N 1
ATOM 870 C CA . VAL A 1 115 ? 14.542 5.242 -0.492 1.00 72.38 115 VAL A CA 1
ATOM 871 C C . VAL A 1 115 ? 13.993 5.252 -1.912 1.00 72.38 115 VAL A C 1
ATOM 873 O O . VAL A 1 115 ? 14.618 5.777 -2.832 1.00 72.38 115 VAL A O 1
ATOM 876 N N . VAL A 1 116 ? 12.808 4.677 -2.125 1.00 71.94 116 VAL A N 1
ATOM 877 C CA . VAL A 1 116 ? 12.254 4.543 -3.484 1.00 71.94 116 VAL A CA 1
ATOM 878 C C . VAL A 1 116 ? 11.765 5.885 -4.010 1.00 71.94 116 VAL A C 1
ATOM 880 O O . VAL A 1 116 ? 12.049 6.208 -5.159 1.00 71.94 116 VAL A O 1
ATOM 883 N N . MET A 1 117 ? 11.095 6.687 -3.177 1.00 70.88 117 MET A N 1
ATOM 884 C CA . MET A 1 117 ? 10.693 8.047 -3.559 1.00 70.88 117 MET A CA 1
ATOM 885 C C . MET A 1 117 ? 11.894 8.985 -3.754 1.00 70.88 117 MET A C 1
ATOM 887 O O . MET A 1 117 ? 11.794 9.954 -4.496 1.00 70.88 117 MET A O 1
ATOM 891 N N . GLN A 1 118 ? 13.037 8.681 -3.129 1.00 71.19 118 GLN A N 1
ATOM 892 C CA . GLN A 1 118 ? 14.287 9.437 -3.279 1.00 71.19 118 GLN A CA 1
ATOM 893 C C . GLN A 1 118 ? 15.170 8.923 -4.433 1.00 71.19 118 GLN A C 1
ATOM 895 O O . GLN A 1 118 ? 16.192 9.528 -4.735 1.00 71.19 118 GLN A O 1
ATOM 900 N N . GLY A 1 119 ? 14.761 7.849 -5.124 1.00 68.88 119 GLY A N 1
ATOM 901 C CA . GLY A 1 119 ? 15.400 7.386 -6.360 1.00 68.88 119 GLY A CA 1
ATOM 902 C C . GLY A 1 119 ? 16.510 6.337 -6.207 1.00 68.88 119 GLY A C 1
ATOM 903 O O . GLY A 1 119 ? 17.136 5.986 -7.206 1.00 68.88 119 GLY A O 1
ATOM 904 N N . GLU A 1 120 ? 16.752 5.786 -5.013 1.00 74.44 120 GLU A N 1
ATOM 905 C CA . GLU A 1 120 ? 17.994 5.036 -4.731 1.00 74.44 120 GLU A CA 1
ATOM 906 C C . GLU A 1 120 ? 17.821 3.514 -4.539 1.00 74.44 120 GLU A C 1
ATOM 908 O O . GLU A 1 120 ? 18.789 2.788 -4.309 1.00 74.44 120 GLU A O 1
ATOM 913 N N . HIS A 1 121 ? 16.604 2.972 -4.660 1.00 82.31 121 HIS A N 1
ATOM 914 C CA . HIS A 1 121 ? 16.344 1.563 -4.330 1.00 82.31 121 HIS A CA 1
ATOM 915 C C . HIS A 1 121 ? 16.426 0.603 -5.541 1.00 82.31 121 HIS A C 1
ATOM 917 O O . HIS A 1 121 ? 15.860 0.901 -6.597 1.00 82.31 121 HIS A O 1
ATOM 923 N N . PRO A 1 122 ? 16.992 -0.621 -5.403 1.00 84.69 122 PRO A N 1
ATOM 924 C CA . PRO A 1 122 ? 17.051 -1.615 -6.484 1.00 84.69 122 PRO A CA 1
ATOM 925 C C . PRO A 1 122 ? 15.700 -1.992 -7.108 1.00 84.69 122 PRO A C 1
ATOM 927 O O . PRO A 1 122 ? 15.660 -2.407 -8.266 1.00 84.69 122 PRO A O 1
ATOM 930 N N . SER A 1 123 ? 14.587 -1.836 -6.383 1.00 84.94 123 SER A N 1
ATOM 931 C CA . SER A 1 123 ? 13.244 -2.077 -6.938 1.00 84.94 123 SER A CA 1
ATOM 932 C C . SER A 1 123 ? 12.884 -1.117 -8.076 1.00 84.94 123 SER A C 1
ATOM 934 O O . SER A 1 123 ? 12.081 -1.482 -8.932 1.00 84.94 123 SER A O 1
ATOM 936 N N . LEU A 1 124 ? 13.510 0.064 -8.152 1.00 85.94 124 LEU A N 1
ATOM 937 C CA . LEU A 1 124 ? 13.318 1.013 -9.251 1.00 85.94 124 LEU A CA 1
ATOM 938 C C . LEU A 1 124 ? 13.875 0.496 -10.583 1.00 85.94 124 LEU A C 1
ATOM 940 O O . LEU A 1 124 ? 13.586 1.075 -11.627 1.00 85.94 124 LEU A O 1
ATOM 944 N N . ARG A 1 125 ? 14.622 -0.619 -10.595 1.00 88.81 125 ARG A N 1
ATOM 945 C CA . ARG A 1 125 ? 15.009 -1.315 -11.836 1.00 88.81 125 ARG A CA 1
ATOM 946 C C . ARG A 1 125 ? 13.797 -1.871 -12.587 1.00 88.81 125 ARG A C 1
ATOM 948 O O . ARG A 1 125 ? 13.863 -2.016 -13.806 1.00 88.81 125 ARG A O 1
ATOM 955 N N . PHE A 1 126 ? 12.692 -2.137 -11.889 1.00 90.69 126 PHE A N 1
ATOM 956 C CA . PHE A 1 126 ? 11.451 -2.609 -12.495 1.00 90.69 126 PHE A CA 1
ATOM 957 C C . PHE A 1 126 ? 10.601 -1.413 -12.953 1.00 90.69 126 PHE A C 1
ATOM 959 O O . PHE A 1 126 ? 10.172 -0.619 -12.108 1.00 90.69 126 PHE A O 1
ATOM 966 N N . PRO A 1 127 ? 10.343 -1.252 -14.267 1.00 92.69 127 PRO A N 1
ATOM 967 C CA . PRO A 1 127 ? 9.592 -0.108 -14.780 1.00 92.69 127 PRO A CA 1
ATOM 968 C C . PRO A 1 127 ? 8.177 -0.040 -14.200 1.00 92.69 127 PRO A C 1
ATOM 970 O O . PRO A 1 127 ? 7.691 1.048 -13.916 1.00 92.69 127 PRO A O 1
ATOM 973 N N . GLU A 1 128 ? 7.550 -1.176 -13.900 1.00 93.19 128 GLU A N 1
ATOM 974 C CA . GLU A 1 128 ? 6.209 -1.219 -13.315 1.00 93.19 128 GLU A CA 1
ATOM 975 C C . GLU A 1 128 ? 6.172 -0.709 -11.868 1.00 93.19 128 GLU A C 1
ATOM 977 O O . GLU A 1 128 ? 5.150 -0.182 -11.427 1.00 93.19 128 GLU A O 1
ATOM 982 N N . VAL A 1 129 ? 7.278 -0.850 -11.128 1.00 93.06 129 VAL A N 1
ATOM 983 C CA . VAL A 1 129 ? 7.413 -0.265 -9.785 1.00 93.06 129 VAL A CA 1
ATOM 984 C C . VAL A 1 129 ? 7.555 1.248 -9.901 1.00 93.06 129 VAL A C 1
ATOM 986 O O . VAL A 1 129 ? 6.843 1.961 -9.199 1.00 93.06 129 VAL A O 1
ATOM 989 N N . ARG A 1 130 ? 8.390 1.743 -10.830 1.00 92.12 130 ARG A N 1
ATOM 990 C CA . ARG A 1 130 ? 8.510 3.188 -11.103 1.00 92.12 130 ARG A CA 1
ATOM 991 C C . ARG A 1 130 ? 7.174 3.795 -11.524 1.00 92.12 130 ARG A C 1
ATOM 993 O O . ARG A 1 130 ? 6.765 4.800 -10.963 1.00 92.12 130 ARG A O 1
ATOM 1000 N N . ALA A 1 131 ? 6.460 3.123 -12.424 1.00 92.56 131 ALA A N 1
ATOM 1001 C CA . ALA A 1 131 ? 5.137 3.521 -12.888 1.00 92.56 131 ALA A CA 1
ATOM 1002 C C . ALA A 1 131 ? 4.134 3.683 -11.740 1.00 92.56 131 ALA A C 1
ATOM 1004 O O . ALA A 1 131 ? 3.374 4.649 -11.700 1.00 92.56 131 ALA A O 1
ATOM 1005 N N . ALA A 1 132 ? 4.109 2.719 -10.816 1.00 93.62 132 ALA A N 1
ATOM 1006 C CA . ALA A 1 132 ? 3.206 2.742 -9.673 1.00 93.62 132 ALA A CA 1
ATOM 1007 C C . ALA A 1 132 ? 3.572 3.841 -8.667 1.00 93.62 132 ALA A C 1
ATOM 1009 O O . ALA A 1 132 ? 2.678 4.502 -8.147 1.00 93.62 132 ALA A O 1
ATOM 1010 N N . VAL A 1 133 ? 4.868 4.028 -8.414 1.00 91.75 133 VAL A N 1
ATOM 1011 C CA . VAL A 1 133 ? 5.404 5.065 -7.527 1.00 91.75 133 VAL A CA 1
ATOM 1012 C C . VAL A 1 133 ? 5.086 6.463 -8.063 1.00 91.75 133 VAL A C 1
ATOM 1014 O O . VAL A 1 133 ? 4.454 7.253 -7.364 1.00 91.75 133 VAL A O 1
ATOM 1017 N N . GLU A 1 134 ? 5.420 6.727 -9.325 1.00 89.75 134 GLU A N 1
ATOM 1018 C CA . GLU A 1 134 ? 5.172 8.015 -9.979 1.00 89.75 134 GLU A CA 1
ATOM 1019 C C . GLU A 1 134 ? 3.677 8.354 -9.993 1.00 89.75 134 GLU A C 1
ATOM 1021 O O . GLU A 1 134 ? 3.267 9.458 -9.644 1.00 89.75 134 GLU A O 1
ATOM 1026 N N . ALA A 1 135 ? 2.823 7.369 -10.289 1.00 91.44 135 ALA A N 1
ATOM 1027 C CA . ALA A 1 135 ? 1.380 7.583 -10.315 1.00 91.44 135 ALA A CA 1
ATOM 1028 C C . ALA A 1 135 ? 0.782 7.983 -8.950 1.00 91.44 135 ALA A C 1
ATOM 1030 O O . ALA A 1 135 ? -0.306 8.568 -8.918 1.00 91.44 135 ALA A O 1
ATOM 1031 N N . LEU A 1 136 ? 1.455 7.667 -7.836 1.00 92.00 136 LEU A N 1
ATOM 1032 C CA . LEU A 1 136 ? 1.048 8.081 -6.490 1.00 92.00 136 LEU A CA 1
ATOM 1033 C C . LEU A 1 136 ? 1.631 9.442 -6.081 1.00 92.00 136 LEU A C 1
ATOM 1035 O O . LEU A 1 136 ? 1.004 10.121 -5.269 1.00 92.00 136 LEU A O 1
ATOM 1039 N N . ALA A 1 137 ? 2.764 9.866 -6.648 1.00 87.38 137 ALA A N 1
ATOM 1040 C CA . ALA A 1 137 ? 3.475 11.094 -6.273 1.00 87.38 137 ALA A CA 1
ATOM 1041 C C . ALA A 1 137 ? 2.705 12.396 -6.591 1.00 87.38 137 ALA A C 1
ATOM 1043 O O . ALA A 1 137 ? 3.023 13.462 -6.075 1.00 87.38 137 ALA A O 1
ATOM 1044 N N . HIS A 1 138 ? 1.658 12.340 -7.416 1.00 74.06 138 HIS A N 1
ATOM 1045 C CA . HIS A 1 138 ? 0.898 13.518 -7.849 1.00 74.06 138 HIS A CA 1
ATOM 1046 C C . HIS A 1 138 ? -0.100 14.047 -6.794 1.00 74.06 138 HIS A C 1
ATOM 1048 O O . HIS A 1 138 ? -1.304 14.131 -7.056 1.00 74.06 138 HIS A O 1
ATOM 1054 N N . ALA A 1 139 ? 0.373 14.419 -5.600 1.00 73.31 139 ALA A N 1
ATOM 1055 C CA . ALA A 1 139 ? -0.444 15.096 -4.583 1.00 73.31 139 ALA A CA 1
ATOM 1056 C C . ALA A 1 139 ? -0.417 16.631 -4.685 1.00 73.31 139 ALA A C 1
ATOM 1058 O O . ALA A 1 139 ? -1.199 17.292 -4.004 1.00 73.31 139 ALA A O 1
ATOM 1059 N N . ALA A 1 140 ? 0.442 17.199 -5.537 1.00 69.38 140 ALA A N 1
ATOM 1060 C CA . ALA A 1 140 ? 0.738 18.633 -5.553 1.00 69.38 140 ALA A CA 1
ATOM 1061 C C . ALA A 1 140 ? -0.460 19.554 -5.857 1.00 69.38 140 ALA A C 1
ATOM 1063 O O . ALA A 1 140 ? -0.501 20.693 -5.405 1.00 69.38 140 ALA A O 1
ATOM 1064 N N . ASP A 1 141 ? -1.453 19.071 -6.598 1.00 76.25 141 ASP A N 1
ATOM 1065 C CA . ASP A 1 141 ? -2.696 19.782 -6.918 1.00 76.25 141 ASP A CA 1
ATOM 1066 C C . ASP A 1 141 ? -3.850 19.469 -5.946 1.00 76.25 141 ASP A C 1
ATOM 1068 O O . ASP A 1 141 ? -4.980 19.914 -6.161 1.00 76.25 141 ASP A O 1
ATOM 1072 N N . LEU A 1 142 ? -3.602 18.714 -4.867 1.00 83.25 142 LEU A N 1
ATOM 1073 C CA . LEU A 1 142 ? -4.558 18.605 -3.764 1.00 83.25 142 LEU A CA 1
ATOM 1074 C C . LEU A 1 142 ? -4.470 19.838 -2.858 1.00 83.25 142 LEU A C 1
ATOM 1076 O O . LEU A 1 142 ? -3.378 20.359 -2.624 1.00 83.25 142 LEU A O 1
ATOM 1080 N N . PRO A 1 143 ? -5.602 20.290 -2.288 1.00 85.94 143 PRO A N 1
ATOM 1081 C CA . PRO A 1 143 ? -5.562 21.314 -1.255 1.00 85.94 143 PRO A CA 1
ATOM 1082 C C . PRO A 1 143 ? -4.758 20.810 -0.047 1.00 85.94 143 PRO A C 1
ATOM 1084 O O . PRO A 1 143 ? -4.778 19.607 0.233 1.00 85.94 143 PRO A O 1
ATOM 1087 N N . PRO A 1 144 ? -4.085 21.702 0.699 1.00 85.00 144 PRO A N 1
ATOM 1088 C CA . PRO A 1 144 ? -3.363 21.306 1.89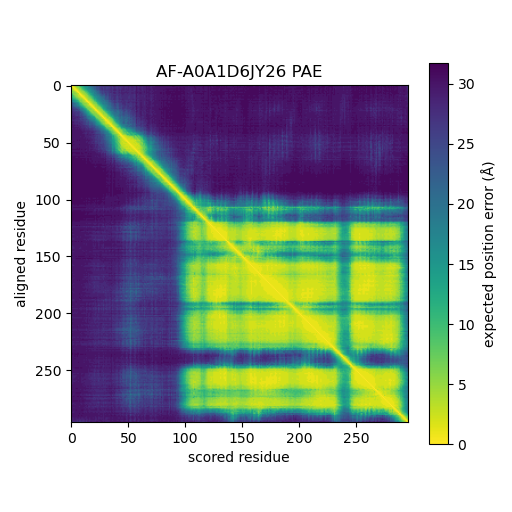7 1.00 85.00 144 PRO A CA 1
ATOM 1089 C C . PRO A 1 144 ? -4.317 20.616 2.888 1.00 85.00 144 PRO A C 1
ATOM 1091 O O . PRO A 1 144 ? -5.441 21.090 3.094 1.00 85.00 144 PRO A O 1
ATOM 1094 N N . PRO A 1 145 ? -3.907 19.486 3.483 1.00 87.06 145 PRO A N 1
ATOM 1095 C CA . PRO A 1 145 ? -4.765 18.728 4.375 1.00 87.06 145 PRO A CA 1
ATOM 1096 C C . PRO A 1 145 ? -4.979 19.494 5.692 1.00 87.06 145 PRO A C 1
ATOM 1098 O O . PRO A 1 145 ? -4.027 20.044 6.249 1.00 87.06 145 PRO A O 1
ATOM 1101 N N . PRO A 1 146 ? -6.211 19.513 6.232 1.00 83.88 146 PRO A N 1
ATOM 1102 C CA . PRO A 1 146 ? -6.574 20.366 7.366 1.00 83.88 146 PRO A CA 1
ATOM 1103 C C . PRO A 1 146 ? -5.822 20.044 8.666 1.00 83.88 146 PRO A C 1
ATOM 1105 O O . PRO A 1 146 ? -5.725 20.911 9.528 1.00 83.88 146 PRO A O 1
ATOM 1108 N N . LEU A 1 147 ? -5.302 18.820 8.828 1.00 79.25 147 LEU A N 1
ATOM 1109 C CA . LEU A 1 147 ? -4.584 18.403 10.040 1.00 79.25 147 LEU A CA 1
ATOM 1110 C C . LEU A 1 147 ? -3.053 18.461 9.890 1.00 79.25 147 LEU A C 1
ATOM 1112 O O . LEU A 1 147 ? -2.344 18.105 10.834 1.00 79.25 147 LEU A O 1
ATOM 1116 N N . ALA A 1 148 ? -2.513 18.887 8.741 1.00 77.44 148 ALA A N 1
ATOM 1117 C CA . ALA A 1 148 ? -1.063 18.996 8.589 1.00 77.44 148 ALA A CA 1
ATOM 1118 C C . ALA A 1 148 ? -0.517 20.241 9.294 1.00 77.44 148 ALA A C 1
ATOM 1120 O O . ALA A 1 148 ? -0.929 21.365 9.022 1.00 77.44 148 ALA A O 1
ATOM 1121 N N . ARG A 1 149 ? 0.485 20.034 10.158 1.00 71.62 149 ARG A N 1
ATOM 1122 C CA . ARG A 1 149 ? 1.269 21.127 10.762 1.00 71.62 149 ARG A CA 1
ATOM 1123 C C . ARG A 1 149 ? 2.324 21.696 9.804 1.00 71.62 149 ARG A C 1
ATOM 1125 O O . ARG A 1 149 ? 2.755 22.826 9.979 1.00 71.62 149 ARG A O 1
ATOM 1132 N N . GLY A 1 150 ? 2.710 20.917 8.796 1.00 74.31 150 GLY A N 1
ATOM 1133 C CA . GLY A 1 150 ? 3.567 21.305 7.681 1.00 74.31 150 GLY A CA 1
ATOM 1134 C C . GLY A 1 150 ? 3.287 20.366 6.512 1.00 74.31 150 GLY A C 1
ATOM 1135 O O . GLY A 1 150 ? 3.302 19.149 6.691 1.00 74.31 150 GLY A O 1
ATOM 1136 N 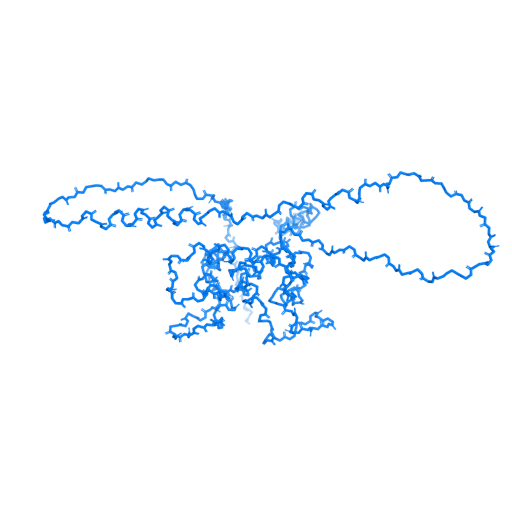N . TRP A 1 151 ? 2.953 20.923 5.350 1.00 81.25 151 TRP A N 1
ATOM 1137 C CA . TRP A 1 151 ? 2.600 20.165 4.151 1.00 81.25 151 TRP A CA 1
ATOM 1138 C C . TRP A 1 151 ? 3.578 20.505 3.032 1.00 81.25 151 TRP A C 1
ATOM 1140 O O . TRP A 1 151 ? 3.525 21.600 2.475 1.00 81.25 151 TRP A O 1
ATOM 1150 N N . ASP A 1 152 ? 4.466 19.564 2.714 1.00 81.62 152 ASP A N 1
ATOM 1151 C CA . ASP A 1 152 ? 5.318 19.653 1.532 1.00 81.62 152 ASP A CA 1
ATOM 1152 C C . ASP A 1 152 ? 4.678 18.869 0.386 1.00 81.62 152 ASP A C 1
ATOM 1154 O O . ASP A 1 152 ? 4.863 17.661 0.233 1.00 81.62 152 ASP A O 1
ATOM 1158 N N . ALA A 1 153 ? 3.911 19.590 -0.426 1.00 78.06 153 ALA A N 1
ATOM 1159 C CA . ALA A 1 153 ? 3.207 19.062 -1.585 1.00 78.06 153 ALA A CA 1
ATOM 1160 C C . ALA A 1 153 ? 4.135 18.425 -2.640 1.00 78.06 153 ALA A C 1
ATOM 1162 O O . ALA A 1 153 ? 3.658 17.638 -3.455 1.00 78.06 153 ALA A O 1
ATOM 1163 N N . PHE A 1 154 ? 5.433 18.761 -2.643 1.00 76.56 154 PHE A N 1
ATOM 1164 C CA . PHE A 1 154 ? 6.411 18.237 -3.604 1.00 76.56 154 PHE A CA 1
ATOM 1165 C C . PHE A 1 154 ? 7.039 16.917 -3.161 1.00 76.56 154 PHE A C 1
ATOM 1167 O O . PHE A 1 154 ? 7.569 16.186 -3.994 1.00 76.56 154 PHE A O 1
ATOM 1174 N N . ARG A 1 155 ? 6.992 16.613 -1.860 1.00 78.31 155 ARG A N 1
ATOM 1175 C CA . ARG A 1 155 ? 7.505 15.358 -1.289 1.00 78.31 155 ARG A CA 1
ATOM 1176 C C . ARG A 1 155 ? 6.404 14.384 -0.886 1.00 78.31 155 ARG A C 1
ATOM 1178 O O . ARG A 1 155 ? 6.692 13.213 -0.660 1.00 78.31 155 ARG A O 1
ATOM 1185 N N . ALA A 1 156 ? 5.173 14.867 -0.764 1.00 85.00 156 ALA A N 1
ATOM 1186 C CA . ALA A 1 156 ? 4.041 14.075 -0.325 1.00 85.00 156 ALA A CA 1
ATOM 1187 C C . ALA A 1 156 ? 3.333 13.373 -1.489 1.00 85.00 156 ALA A C 1
ATOM 1189 O O . ALA A 1 156 ? 3.194 13.925 -2.581 1.00 85.00 156 ALA A O 1
ATOM 1190 N N . ASP A 1 157 ? 2.820 12.174 -1.228 1.00 89.75 157 ASP A N 1
ATOM 1191 C CA . ASP A 1 157 ? 2.002 11.421 -2.177 1.00 89.75 157 ASP A CA 1
ATOM 1192 C C . ASP A 1 157 ? 0.513 11.376 -1.770 1.00 89.75 157 ASP A C 1
ATOM 1194 O O . ASP A 1 157 ? 0.072 11.987 -0.788 1.00 89.75 157 ASP A O 1
ATOM 1198 N N . LEU A 1 158 ? -0.306 10.657 -2.548 1.00 92.62 158 LEU A N 1
ATOM 1199 C CA . LEU A 1 158 ? -1.737 10.502 -2.247 1.00 92.62 158 LEU A CA 1
ATOM 1200 C C . LEU A 1 158 ? -2.006 9.889 -0.857 1.00 92.62 158 LEU A C 1
ATOM 1202 O O . LEU A 1 158 ? -3.040 10.184 -0.254 1.00 92.62 158 LEU A O 1
ATOM 1206 N N . PHE A 1 159 ? -1.119 9.026 -0.357 1.00 93.94 159 PHE A N 1
ATOM 1207 C CA . PHE A 1 159 ? -1.244 8.403 0.960 1.00 93.94 159 PHE A CA 1
ATOM 1208 C C . PHE A 1 159 ? -0.907 9.382 2.078 1.00 93.94 159 PHE A C 1
ATOM 1210 O O . PHE A 1 159 ? -1.643 9.417 3.065 1.00 93.94 159 PHE A O 1
ATOM 1217 N N . ASP A 1 160 ? 0.131 10.200 1.916 1.00 91.19 160 ASP A N 1
ATOM 1218 C CA . ASP A 1 160 ? 0.452 11.280 2.857 1.00 91.19 160 ASP A CA 1
ATOM 1219 C C . ASP A 1 160 ? -0.716 12.264 2.974 1.00 91.19 160 ASP A C 1
ATOM 1221 O O . ASP A 1 160 ? -1.133 12.623 4.079 1.00 91.19 160 ASP A O 1
ATOM 1225 N N . TRP A 1 161 ? -1.319 12.626 1.837 1.00 92.94 161 TRP A N 1
ATOM 1226 C CA . TRP A 1 161 ? -2.477 13.516 1.822 1.00 92.94 161 TRP A CA 1
ATOM 1227 C C . TRP A 1 161 ? -3.690 12.921 2.549 1.00 92.94 161 TRP A C 1
ATOM 1229 O O . TRP A 1 161 ? -4.334 13.599 3.355 1.00 92.94 161 TRP A O 1
ATOM 1239 N N . LEU A 1 162 ? -4.014 11.650 2.282 1.00 94.25 162 LEU A N 1
ATOM 1240 C CA . LEU A 1 162 ? -5.118 10.948 2.944 1.00 94.25 162 LEU A CA 1
ATOM 1241 C C . LEU A 1 162 ? -4.850 10.747 4.437 1.00 94.25 162 LEU A C 1
ATOM 1243 O O . LEU A 1 162 ? -5.750 10.952 5.251 1.00 94.25 162 LEU A O 1
ATOM 1247 N N . GLY A 1 163 ? -3.621 10.377 4.798 1.00 93.12 163 GLY A N 1
ATOM 1248 C CA . GLY A 1 163 ? -3.182 10.227 6.180 1.00 93.12 163 GLY A CA 1
ATOM 1249 C C . GLY A 1 163 ? -3.371 11.517 6.967 1.00 93.12 163 GLY A C 1
ATOM 1250 O O . GLY A 1 163 ? -4.025 11.508 8.009 1.00 93.12 163 GLY A O 1
ATOM 1251 N N . ALA A 1 164 ? -2.903 12.636 6.414 1.00 90.88 164 ALA A N 1
ATOM 1252 C CA . ALA A 1 164 ? -3.044 13.950 7.028 1.00 90.88 164 ALA A CA 1
ATOM 1253 C C . ALA A 1 164 ? -4.483 14.491 6.990 1.00 90.88 164 ALA A C 1
ATOM 1255 O O . ALA A 1 164 ? -4.873 15.241 7.873 1.00 90.88 164 ALA A O 1
ATOM 1256 N N . THR A 1 165 ? -5.306 14.138 6.002 1.00 92.44 165 THR A N 1
ATOM 1257 C CA . THR A 1 165 ? -6.697 14.623 5.938 1.00 92.44 165 THR A CA 1
ATOM 1258 C C . THR A 1 165 ? -7.612 13.859 6.893 1.00 92.44 165 THR A C 1
ATOM 1260 O O . THR A 1 165 ? -8.499 14.453 7.504 1.00 92.44 165 THR A O 1
ATOM 1263 N N . CYS A 1 166 ? -7.421 12.545 7.018 1.00 92.31 166 CYS A N 1
ATOM 1264 C CA . CYS A 1 166 ? -8.306 11.669 7.786 1.00 92.31 166 CYS A CA 1
ATOM 1265 C C . CYS A 1 166 ? -7.761 11.291 9.171 1.00 92.31 166 CYS A C 1
ATOM 1267 O O . CYS A 1 166 ? -8.516 10.747 9.972 1.00 92.31 166 CYS A O 1
ATOM 1269 N N . GLY A 1 167 ? -6.483 11.556 9.457 1.00 92.44 167 GLY A N 1
ATOM 1270 C CA . GLY A 1 167 ? -5.844 11.180 10.720 1.00 92.44 167 GLY A CA 1
ATOM 1271 C C . GLY A 1 167 ? -5.529 9.685 10.828 1.00 92.44 167 GLY A C 1
ATOM 1272 O O . GLY A 1 167 ? -5.641 9.121 11.914 1.00 92.44 167 GLY A O 1
ATOM 1273 N N . PHE A 1 168 ? -5.173 9.028 9.718 1.00 93.31 168 PHE A N 1
ATOM 1274 C CA . PHE A 1 168 ? -4.758 7.618 9.745 1.00 93.31 168 PHE A CA 1
ATOM 1275 C C . PHE A 1 168 ? -3.410 7.442 10.451 1.00 93.31 168 PHE A C 1
ATOM 1277 O O . PHE A 1 168 ? -2.548 8.323 10.388 1.00 93.31 168 PHE A O 1
ATOM 1284 N N . GLN A 1 169 ? -3.204 6.285 11.086 1.00 92.50 169 GLN A N 1
ATOM 1285 C CA . GLN A 1 169 ? -1.934 5.967 11.737 1.00 92.50 169 GLN A CA 1
ATOM 1286 C C . GLN A 1 169 ? -0.793 5.930 10.711 1.00 92.50 169 GLN A C 1
ATOM 1288 O O . GLN A 1 169 ? -0.937 5.337 9.640 1.00 92.50 169 GLN A O 1
ATOM 1293 N N . LEU A 1 170 ? 0.360 6.518 11.049 1.00 90.38 170 LEU A N 1
ATOM 1294 C CA . LEU A 1 170 ? 1.500 6.624 10.131 1.00 90.38 170 LEU A CA 1
ATOM 1295 C C . LEU A 1 170 ? 1.945 5.253 9.602 1.00 90.38 170 LEU A C 1
ATOM 1297 O O . LEU A 1 170 ? 2.153 5.097 8.403 1.00 90.38 170 LEU A O 1
ATOM 1301 N N . ASP A 1 171 ? 2.020 4.240 10.463 1.00 90.00 171 ASP A N 1
ATOM 1302 C 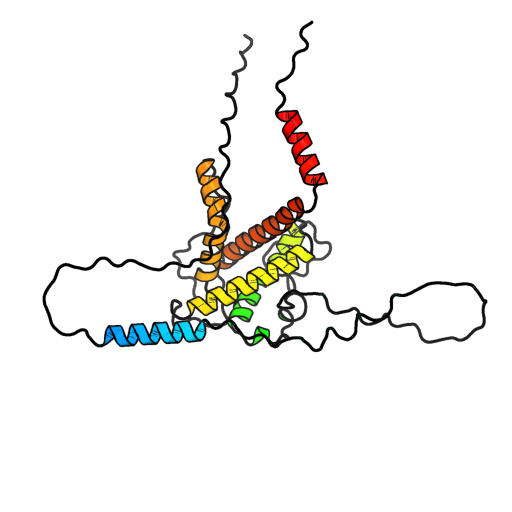CA . ASP A 1 171 ? 2.431 2.894 10.049 1.00 90.00 171 ASP A CA 1
ATOM 1303 C C . ASP A 1 171 ? 1.400 2.223 9.135 1.00 90.00 171 ASP A C 1
ATOM 1305 O O . ASP A 1 171 ? 1.768 1.536 8.184 1.00 90.00 171 ASP A O 1
ATOM 1309 N N . ASN A 1 172 ? 0.103 2.469 9.348 1.00 93.00 172 ASN A N 1
ATOM 1310 C CA . ASN A 1 172 ? -0.943 2.002 8.436 1.00 93.00 172 ASN A CA 1
ATOM 1311 C C . ASN A 1 172 ? -0.798 2.667 7.059 1.00 93.00 172 ASN A C 1
ATOM 1313 O O . ASN A 1 172 ? -0.815 1.982 6.036 1.00 93.00 172 ASN A O 1
ATOM 1317 N N . VAL A 1 173 ? -0.571 3.984 7.028 1.00 93.38 173 VAL A N 1
ATOM 1318 C CA . VAL A 1 173 ? -0.286 4.721 5.788 1.00 93.38 173 VAL A CA 1
ATOM 1319 C C . VAL A 1 173 ? 0.911 4.109 5.068 1.00 93.38 173 VAL A C 1
ATOM 1321 O O . VAL A 1 173 ? 0.838 3.859 3.861 1.00 93.38 173 VAL A O 1
ATOM 1324 N N . ARG A 1 174 ? 1.976 3.798 5.810 1.00 91.69 174 ARG A N 1
ATOM 1325 C CA . ARG A 1 174 ? 3.185 3.205 5.246 1.00 91.69 174 ARG A CA 1
ATOM 1326 C C . ARG A 1 174 ? 2.947 1.819 4.657 1.00 91.69 174 ARG A C 1
ATOM 1328 O O . ARG A 1 174 ? 3.278 1.554 3.498 1.00 91.69 174 ARG A O 1
ATOM 1335 N N . ASN A 1 175 ? 2.297 0.960 5.427 1.00 92.31 175 ASN A N 1
ATOM 1336 C CA . ASN A 1 175 ? 2.000 -0.411 5.033 1.00 92.31 175 ASN A CA 1
ATOM 1337 C C . ASN A 1 175 ? 1.074 -0.470 3.810 1.00 92.31 175 ASN A C 1
ATOM 1339 O O . ASN A 1 175 ? 1.322 -1.236 2.875 1.00 92.31 175 ASN A O 1
ATOM 1343 N N . GLN A 1 176 ? 0.019 0.350 3.778 1.00 94.81 176 GLN A N 1
ATOM 1344 C CA . GLN A 1 176 ? -0.940 0.336 2.669 1.00 94.81 176 GLN A CA 1
ATOM 1345 C C . GLN A 1 176 ? -0.375 0.955 1.388 1.00 94.81 176 GLN A C 1
ATOM 1347 O O . GLN A 1 176 ? -0.730 0.502 0.295 1.00 94.81 176 GLN A O 1
ATOM 1352 N N . ARG A 1 177 ? 0.532 1.934 1.498 1.00 94.62 177 ARG A N 1
ATOM 1353 C CA . ARG A 1 177 ? 1.265 2.483 0.350 1.00 94.62 177 ARG A CA 1
ATOM 1354 C C . ARG A 1 177 ? 2.102 1.412 -0.330 1.00 94.62 177 ARG A C 1
ATOM 1356 O O . ARG A 1 177 ? 1.969 1.198 -1.535 1.00 94.62 177 ARG A O 1
ATOM 1363 N N . GLU A 1 178 ? 2.896 0.690 0.456 1.00 93.19 178 GLU A N 1
ATOM 1364 C CA . GLU A 1 178 ? 3.714 -0.414 -0.040 1.00 93.19 178 GLU A CA 1
ATOM 1365 C C . GLU A 1 178 ? 2.865 -1.499 -0.711 1.00 93.19 178 GLU A C 1
ATOM 1367 O O . GLU A 1 178 ? 3.132 -1.912 -1.846 1.00 93.19 178 GLU A O 1
ATOM 1372 N N . HIS A 1 179 ? 1.772 -1.886 -0.054 1.00 94.25 179 HIS A N 1
ATOM 1373 C CA . HIS A 1 179 ? 0.826 -2.854 -0.588 1.00 94.25 179 HIS A CA 1
ATOM 1374 C C . HIS A 1 179 ? 0.224 -2.407 -1.931 1.00 94.25 179 HIS A C 1
ATOM 1376 O O . HIS A 1 179 ? 0.166 -3.207 -2.872 1.00 94.25 179 HIS A O 1
ATOM 1382 N N . LEU A 1 180 ? -0.196 -1.142 -2.061 1.00 96.06 180 LEU A N 1
ATOM 1383 C CA . LEU A 1 180 ? -0.789 -0.650 -3.305 1.00 96.06 180 LEU A CA 1
ATOM 1384 C C . LEU A 1 180 ? 0.236 -0.568 -4.442 1.00 96.06 180 LEU A C 1
ATOM 1386 O O . LEU A 1 180 ? -0.084 -0.972 -5.562 1.00 96.06 180 LEU A O 1
ATOM 1390 N N . VAL A 1 181 ? 1.462 -0.116 -4.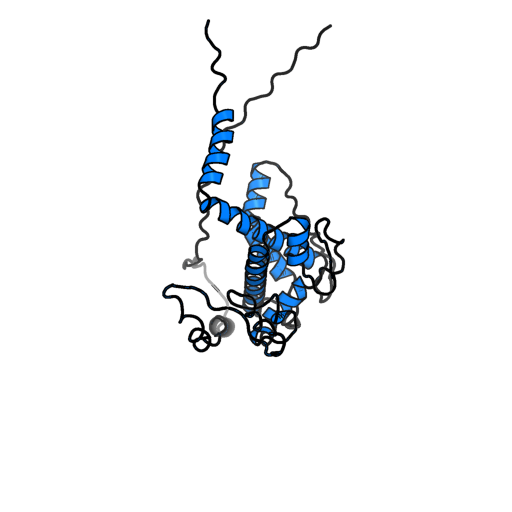171 1.00 94.75 181 VAL A N 1
ATOM 1391 C CA . VAL A 1 181 ? 2.535 -0.076 -5.180 1.00 94.75 181 VAL A CA 1
ATOM 1392 C C . VAL A 1 181 ? 2.815 -1.471 -5.728 1.00 94.75 181 VAL A C 1
ATOM 1394 O O . VAL A 1 181 ? 2.817 -1.672 -6.945 1.00 94.75 181 VAL A O 1
ATOM 1397 N N . LEU A 1 182 ? 2.954 -2.465 -4.850 1.00 94.38 182 LEU A N 1
ATOM 1398 C CA . LEU A 1 182 ? 3.150 -3.853 -5.266 1.00 94.38 182 LEU A CA 1
ATOM 1399 C C . LEU A 1 182 ? 1.952 -4.395 -6.049 1.00 94.38 182 LEU A C 1
ATOM 1401 O O . LEU A 1 182 ? 2.127 -5.123 -7.030 1.00 94.38 182 LEU A O 1
ATOM 1405 N N . LEU A 1 183 ? 0.727 -4.057 -5.643 1.00 96.00 183 LEU A N 1
ATOM 1406 C CA . LEU A 1 183 ? -0.482 -4.492 -6.338 1.00 96.00 183 LEU A CA 1
ATOM 1407 C C . LEU A 1 183 ? -0.550 -3.928 -7.764 1.00 96.00 183 LEU A C 1
ATOM 1409 O O . LEU A 1 183 ? -0.864 -4.676 -8.698 1.00 96.00 183 LEU A O 1
ATOM 1413 N N . LEU A 1 184 ? -0.234 -2.641 -7.927 1.00 96.12 184 LEU A N 1
ATOM 1414 C CA . LEU A 1 184 ? -0.195 -1.938 -9.210 1.00 96.12 184 LEU A CA 1
ATOM 1415 C C . LEU A 1 184 ? 0.901 -2.495 -10.117 1.00 96.12 184 LEU A C 1
ATOM 1417 O O . LEU A 1 184 ? 0.593 -2.929 -11.230 1.00 96.12 184 LEU A O 1
ATOM 1421 N N . ALA A 1 185 ? 2.137 -2.570 -9.619 1.00 94.56 185 ALA A N 1
ATOM 1422 C CA . ALA A 1 185 ? 3.281 -3.070 -10.375 1.00 94.56 185 ALA A CA 1
ATOM 1423 C C . ALA A 1 185 ? 3.030 -4.500 -10.879 1.00 94.56 185 ALA A C 1
ATOM 1425 O O . ALA A 1 185 ? 3.151 -4.798 -12.068 1.00 94.56 185 ALA A O 1
ATOM 1426 N N . ASN A 1 186 ? 2.546 -5.379 -9.996 1.00 95.31 186 ASN A N 1
ATOM 1427 C CA . ASN A 1 186 ? 2.207 -6.752 -10.358 1.00 95.31 186 ASN A CA 1
ATOM 1428 C C . ASN A 1 186 ? 1.042 -6.840 -11.355 1.00 95.31 186 ASN A C 1
ATOM 1430 O O . ASN A 1 186 ? 0.991 -7.754 -12.183 1.00 95.31 186 ASN A O 1
ATOM 1434 N N . ALA A 1 187 ? 0.051 -5.953 -11.256 1.00 95.56 187 ALA A N 1
ATOM 1435 C CA . ALA A 1 187 ? -1.068 -5.934 -12.188 1.00 95.56 187 ALA A CA 1
ATOM 1436 C C . ALA A 1 187 ? -0.637 -5.462 -13.582 1.00 95.56 187 ALA A C 1
ATOM 1438 O O . ALA A 1 187 ? -1.029 -6.102 -14.559 1.00 95.56 187 ALA A O 1
ATOM 1439 N N . GLN A 1 188 ? 0.198 -4.424 -13.667 1.00 94.25 188 GLN A N 1
ATOM 1440 C CA . GLN A 1 188 ? 0.752 -3.926 -14.925 1.00 94.25 188 GLN A CA 1
ATOM 1441 C C . GLN A 1 188 ? 1.654 -4.968 -15.594 1.00 94.25 188 GLN A C 1
ATOM 1443 O O . GLN A 1 188 ? 1.431 -5.301 -16.759 1.00 94.25 188 GLN A O 1
ATOM 1448 N N . LEU A 1 189 ? 2.566 -5.585 -14.835 1.00 92.88 189 LEU A N 1
ATOM 1449 C CA . LEU A 1 189 ? 3.446 -6.647 -15.332 1.00 92.88 189 LEU A CA 1
ATOM 1450 C C . LEU A 1 189 ? 2.640 -7.800 -15.958 1.00 92.88 189 LEU A C 1
ATOM 1452 O O . LEU A 1 189 ? 2.930 -8.272 -17.058 1.00 92.88 189 LEU A O 1
ATOM 1456 N N . ARG A 1 190 ? 1.562 -8.234 -15.288 1.00 93.19 190 ARG A N 1
ATOM 1457 C CA . ARG A 1 190 ? 0.669 -9.291 -15.803 1.00 93.19 190 ARG A CA 1
ATOM 1458 C C . ARG A 1 190 ? -0.160 -8.857 -17.012 1.00 93.19 190 ARG A C 1
ATOM 1460 O O . ARG A 1 190 ? -0.613 -9.720 -17.763 1.00 93.19 190 ARG A O 1
ATOM 1467 N N . ALA A 1 191 ? -0.383 -7.559 -17.185 1.00 90.69 191 ALA A N 1
ATOM 1468 C CA . ALA A 1 191 ? -1.156 -7.003 -18.284 1.00 90.69 191 ALA A CA 1
ATOM 1469 C C . ALA A 1 191 ? -0.327 -6.769 -19.554 1.00 90.69 191 ALA A C 1
ATOM 1471 O O . ALA A 1 191 ? -0.923 -6.444 -20.578 1.00 90.69 191 ALA A O 1
ATOM 1472 N N . GLY A 1 192 ? 0.996 -6.983 -19.538 1.00 79.31 192 GLY A N 1
ATOM 1473 C CA . GLY A 1 192 ? 1.894 -6.670 -20.660 1.00 79.31 192 GLY A CA 1
ATOM 1474 C C . GLY A 1 192 ? 1.535 -7.296 -22.020 1.00 79.31 192 GLY A C 1
ATOM 1475 O O . GLY A 1 192 ? 1.996 -6.818 -23.044 1.00 79.31 192 GLY A O 1
ATOM 1476 N N . GLY A 1 193 ? 0.687 -8.332 -22.066 1.00 79.75 193 GLY A N 1
ATOM 1477 C CA . GLY A 1 193 ? 0.149 -8.886 -23.324 1.00 79.75 193 GLY A CA 1
ATOM 1478 C C . GLY A 1 193 ? -1.202 -8.311 -23.778 1.00 79.75 193 GLY A C 1
ATOM 1479 O O . GLY A 1 193 ? -1.703 -8.690 -24.830 1.00 79.75 193 GLY A O 1
ATOM 1480 N N . THR A 1 194 ? -1.825 -7.460 -22.966 1.00 87.56 194 THR A N 1
ATOM 1481 C CA . THR A 1 194 ? -3.157 -6.863 -23.191 1.00 87.56 194 THR A CA 1
ATOM 1482 C C . THR A 1 194 ? -3.119 -5.345 -23.337 1.00 87.56 194 THR A C 1
ATOM 1484 O O . THR A 1 194 ? -4.090 -4.760 -23.813 1.00 87.56 194 THR A O 1
ATOM 1487 N N . LEU A 1 195 ? -2.026 -4.713 -22.905 1.00 87.19 195 LEU A N 1
ATOM 1488 C CA . LEU A 1 195 ? -1.791 -3.286 -23.085 1.00 87.19 195 LEU A CA 1
ATOM 1489 C C . LEU A 1 195 ? -1.370 -2.995 -24.538 1.00 87.19 195 LEU A C 1
ATOM 1491 O O . LEU A 1 195 ? -0.827 -3.887 -25.198 1.00 87.19 195 LEU A O 1
ATOM 1495 N N . PRO A 1 196 ? -1.621 -1.775 -25.047 1.00 86.38 196 PRO A N 1
ATOM 1496 C CA . PRO A 1 196 ? -1.107 -1.345 -26.345 1.00 86.38 196 PRO A CA 1
ATOM 1497 C C . PRO A 1 196 ? 0.410 -1.553 -26.440 1.00 86.38 196 PRO A C 1
ATOM 1499 O O . PRO A 1 196 ? 1.128 -1.328 -25.468 1.00 86.38 196 PRO A O 1
ATOM 1502 N N . THR A 1 197 ? 0.904 -2.006 -27.593 1.00 82.62 197 THR A N 1
ATOM 1503 C CA . THR A 1 197 ? 2.328 -2.348 -27.781 1.00 82.62 197 THR A CA 1
ATOM 1504 C C . THR A 1 197 ? 3.255 -1.136 -27.648 1.00 82.62 197 THR A C 1
ATOM 1506 O O . THR A 1 197 ? 4.421 -1.292 -27.305 1.00 82.62 197 THR A O 1
ATOM 1509 N N . ASP A 1 198 ? 2.729 0.061 -27.891 1.00 86.12 198 ASP A N 1
ATOM 1510 C CA . ASP A 1 198 ? 3.392 1.359 -27.761 1.00 86.12 198 ASP A CA 1
ATOM 1511 C C . ASP A 1 198 ? 3.303 1.955 -26.345 1.00 86.12 198 ASP A C 1
ATOM 1513 O O . ASP A 1 198 ? 3.811 3.050 -26.105 1.00 86.12 198 ASP A O 1
ATOM 1517 N N . HIS A 1 199 ? 2.648 1.276 -25.397 1.00 86.56 199 HIS A N 1
ATOM 1518 C CA . HIS A 1 199 ? 2.512 1.793 -24.043 1.00 86.56 199 HIS A CA 1
ATOM 1519 C C . HIS A 1 199 ? 3.847 1.708 -23.274 1.00 86.56 199 HIS A C 1
ATOM 1521 O O . HIS A 1 199 ? 4.383 0.606 -23.117 1.00 86.56 199 HIS A O 1
ATOM 1527 N N . PRO A 1 200 ? 4.372 2.832 -22.749 1.00 90.56 200 PRO A N 1
ATOM 1528 C CA . PRO A 1 200 ? 5.606 2.834 -21.967 1.00 90.56 200 PRO A CA 1
ATOM 1529 C C . PRO A 1 200 ? 5.441 2.065 -20.649 1.00 90.56 200 PRO A C 1
ATOM 1531 O O . PRO A 1 200 ? 4.514 2.312 -19.882 1.00 90.56 200 PRO A O 1
ATOM 1534 N N . ALA A 1 201 ? 6.345 1.117 -20.379 1.00 87.06 201 ALA A N 1
ATOM 1535 C CA . ALA A 1 201 ? 6.253 0.226 -19.217 1.00 87.06 201 ALA A CA 1
ATOM 1536 C C . ALA A 1 201 ? 6.388 0.956 -17.865 1.00 87.06 201 ALA A C 1
ATOM 1538 O O . ALA A 1 201 ? 5.933 0.445 -16.838 1.00 87.06 201 ALA A O 1
ATOM 1539 N N . ASP A 1 202 ? 7.018 2.129 -17.875 1.00 89.19 202 ASP A N 1
ATOM 1540 C CA . ASP A 1 202 ? 7.263 3.018 -16.740 1.00 89.19 202 ASP A CA 1
ATOM 1541 C C . ASP A 1 202 ? 6.153 4.053 -16.507 1.00 89.19 202 ASP A C 1
ATOM 1543 O O . ASP A 1 202 ? 6.265 4.871 -15.600 1.00 89.19 202 ASP A O 1
ATOM 1547 N N . VAL A 1 203 ? 5.042 3.973 -17.244 1.00 91.62 203 VAL A N 1
ATOM 1548 C CA . VAL A 1 203 ? 3.829 4.758 -16.984 1.00 91.62 203 VAL A CA 1
ATOM 1549 C C . VAL A 1 203 ? 2.706 3.823 -16.566 1.00 91.62 203 VAL A C 1
ATOM 1551 O O . VAL A 1 203 ? 2.488 2.784 -17.181 1.00 91.62 203 VAL A O 1
ATOM 1554 N N . LEU A 1 204 ? 1.956 4.165 -15.517 1.00 93.00 204 LEU A N 1
ATOM 1555 C CA . LEU A 1 204 ? 0.835 3.333 -15.085 1.00 93.00 204 LEU A CA 1
ATOM 1556 C C . LEU A 1 204 ? -0.330 3.454 -16.074 1.00 93.00 204 LEU A C 1
ATOM 1558 O O . LEU A 1 204 ? -0.920 4.527 -16.238 1.00 93.00 204 LEU A O 1
ATOM 1562 N N . HIS A 1 205 ? -0.737 2.343 -16.685 1.00 91.44 205 HIS A N 1
ATOM 1563 C CA . HIS A 1 205 ? -1.897 2.350 -17.564 1.00 91.44 205 HIS A CA 1
ATOM 1564 C C . HIS A 1 205 ? -3.192 2.556 -16.763 1.00 91.44 205 HIS A C 1
ATOM 1566 O O . HIS A 1 205 ? -3.501 1.807 -15.831 1.00 91.44 205 HIS A O 1
ATOM 1572 N N . HIS A 1 206 ? -4.016 3.524 -17.174 1.00 90.06 206 HIS A N 1
ATOM 1573 C CA . HIS A 1 206 ? -5.271 3.882 -16.497 1.00 90.06 206 HIS A CA 1
ATOM 1574 C C . HIS A 1 206 ? -6.207 2.680 -16.264 1.00 90.06 206 HIS A C 1
ATOM 1576 O O . HIS A 1 206 ? -6.885 2.597 -15.238 1.00 90.06 206 HIS A O 1
ATOM 1582 N N . SER A 1 207 ? -6.235 1.702 -17.182 1.00 91.12 207 SER A N 1
ATOM 1583 C CA . SER A 1 207 ? -7.067 0.505 -17.013 1.00 91.12 207 SER A CA 1
ATOM 1584 C C . SER A 1 207 ? -6.667 -0.318 -15.788 1.00 91.12 207 SER A C 1
ATOM 1586 O O . SER A 1 207 ? -7.541 -0.918 -15.172 1.00 91.12 207 SER A O 1
ATOM 1588 N N . ILE A 1 208 ? -5.388 -0.321 -15.402 1.00 94.19 208 ILE A N 1
ATOM 1589 C CA . ILE A 1 208 ? -4.875 -1.072 -14.252 1.00 94.19 208 ILE A CA 1
ATOM 1590 C C . ILE A 1 208 ? -5.407 -0.474 -12.951 1.00 94.19 208 ILE A C 1
ATOM 1592 O O . ILE A 1 208 ? -6.014 -1.196 -12.154 1.00 94.19 208 ILE A O 1
ATOM 1596 N N . ALA A 1 209 ? -5.278 0.846 -12.780 1.00 94.06 209 ALA A N 1
ATOM 1597 C CA . ALA A 1 209 ? -5.849 1.570 -11.642 1.00 94.06 209 ALA A CA 1
ATOM 1598 C C . ALA A 1 209 ? -7.370 1.359 -11.564 1.00 94.06 209 ALA A C 1
ATOM 1600 O O . ALA A 1 209 ? -7.916 0.974 -10.522 1.00 94.06 209 ALA A O 1
ATOM 1601 N N . ARG A 1 210 ? -8.056 1.498 -12.706 1.00 93.12 210 ARG A N 1
ATOM 1602 C CA . ARG A 1 210 ? -9.501 1.283 -12.816 1.00 93.12 210 ARG A CA 1
ATOM 1603 C C . ARG A 1 210 ? -9.895 -0.135 -12.415 1.00 93.12 210 ARG A C 1
ATOM 1605 O O . ARG A 1 210 ? -10.933 -0.332 -11.781 1.00 93.12 210 ARG A O 1
ATOM 1612 N N . ASP A 1 211 ? -9.140 -1.142 -12.840 1.00 93.62 211 ASP A N 1
ATOM 1613 C CA . ASP A 1 211 ? -9.425 -2.556 -12.581 1.00 93.62 211 ASP A CA 1
ATOM 1614 C C . ASP A 1 211 ? -9.238 -2.903 -11.109 1.00 93.62 211 ASP A C 1
ATOM 1616 O O . ASP A 1 211 ? -10.097 -3.575 -10.530 1.00 93.62 211 ASP A O 1
ATOM 1620 N N . ILE A 1 212 ? -8.167 -2.405 -10.492 1.00 95.88 212 ILE A N 1
ATOM 1621 C CA . ILE A 1 212 ? -7.914 -2.563 -9.058 1.00 95.88 212 ILE A CA 1
ATOM 1622 C C . ILE A 1 212 ? -9.035 -1.911 -8.247 1.00 95.88 212 ILE A C 1
ATOM 1624 O O . ILE A 1 212 ? -9.657 -2.597 -7.430 1.00 95.88 212 ILE A O 1
ATOM 1628 N N . ARG A 1 213 ? -9.397 -0.654 -8.543 1.00 95.44 213 ARG A N 1
ATOM 1629 C CA . ARG A 1 213 ? -10.518 0.011 -7.865 1.00 95.44 213 ARG A CA 1
ATOM 1630 C C . ARG A 1 213 ? -11.811 -0.789 -8.004 1.00 95.44 213 ARG A C 1
ATOM 1632 O O . ARG A 1 213 ? -12.531 -0.980 -7.025 1.00 95.44 213 ARG A O 1
ATOM 1639 N N . ARG A 1 214 ? -12.151 -1.248 -9.218 1.00 94.62 214 ARG A N 1
ATOM 1640 C CA . ARG A 1 214 ? -13.389 -2.019 -9.444 1.00 94.62 214 ARG A CA 1
ATOM 1641 C C . ARG A 1 214 ? -13.403 -3.323 -8.652 1.00 94.62 214 ARG A C 1
ATOM 1643 O O . ARG A 1 214 ? -14.471 -3.691 -8.171 1.00 94.62 214 ARG A O 1
ATOM 1650 N N . LYS A 1 215 ? -12.257 -3.994 -8.516 1.00 95.88 215 LYS A N 1
ATOM 1651 C CA . LYS A 1 215 ? -12.127 -5.221 -7.719 1.00 95.88 215 LYS A CA 1
ATOM 1652 C C . LYS A 1 215 ? -12.305 -4.939 -6.229 1.00 95.88 215 LYS A C 1
ATOM 1654 O O . LYS A 1 215 ? -13.156 -5.570 -5.610 1.00 95.88 215 LYS A O 1
ATOM 1659 N N . LEU A 1 216 ? -11.569 -3.974 -5.679 1.00 95.69 216 LEU A N 1
ATOM 1660 C CA . LEU A 1 216 ? -11.594 -3.665 -4.244 1.00 95.69 216 LEU A CA 1
ATOM 1661 C C . LEU A 1 216 ? -12.940 -3.081 -3.794 1.00 95.69 216 LEU A C 1
ATOM 1663 O O . LEU A 1 216 ? -13.508 -3.519 -2.799 1.00 95.69 216 LEU A O 1
ATOM 1667 N N . LEU A 1 217 ? -13.523 -2.171 -4.578 1.00 95.75 217 LEU A N 1
ATOM 1668 C CA . LEU A 1 217 ? -14.803 -1.532 -4.252 1.00 95.75 217 LEU A CA 1
ATOM 1669 C C . LEU A 1 217 ? -16.031 -2.328 -4.713 1.00 95.75 217 LEU A C 1
ATOM 1671 O O . LEU A 1 217 ? -17.147 -1.806 -4.655 1.00 95.75 217 LEU A O 1
ATOM 1675 N N . LYS A 1 218 ? -15.865 -3.570 -5.190 1.00 95.88 218 LYS A N 1
ATOM 1676 C CA . LYS A 1 218 ? -16.988 -4.399 -5.656 1.00 95.88 218 LYS A CA 1
ATOM 1677 C C . LYS A 1 218 ? -18.030 -4.577 -4.552 1.00 95.88 218 LYS A C 1
ATOM 1679 O O . LYS A 1 218 ? -19.203 -4.293 -4.776 1.00 95.88 218 LYS A O 1
ATOM 1684 N N . ASN A 1 219 ? -17.589 -4.978 -3.361 1.00 94.56 219 ASN A N 1
ATOM 1685 C CA . ASN A 1 219 ? -18.478 -5.233 -2.227 1.00 94.56 219 ASN A CA 1
ATOM 1686 C C . ASN A 1 219 ? -19.184 -3.957 -1.764 1.00 94.56 219 ASN A C 1
ATOM 1688 O O . ASN A 1 219 ? -20.395 -3.969 -1.568 1.00 94.56 219 ASN A O 1
ATOM 1692 N N . TYR A 1 220 ? -18.452 -2.843 -1.682 1.00 95.38 220 TYR A N 1
ATOM 1693 C CA . TYR A 1 220 ? -19.023 -1.535 -1.363 1.00 95.38 220 TYR A CA 1
ATOM 1694 C C . TYR A 1 220 ? -20.142 -1.144 -2.342 1.00 95.38 220 TYR A C 1
ATOM 1696 O O . TYR A 1 220 ? -21.235 -0.776 -1.920 1.00 95.38 220 TYR A O 1
ATOM 1704 N N . LYS A 1 221 ? -19.913 -1.286 -3.654 1.00 94.25 221 LYS A N 1
ATOM 1705 C CA . LYS A 1 221 ? -20.929 -0.966 -4.670 1.00 94.25 221 LYS A CA 1
ATOM 1706 C C . LYS A 1 221 ? -22.165 -1.859 -4.559 1.00 94.25 221 LYS A C 1
ATOM 1708 O O . LYS A 1 221 ? -23.283 -1.356 -4.679 1.00 94.25 221 LYS A O 1
ATOM 1713 N N . THR A 1 222 ? -21.978 -3.155 -4.312 1.00 95.44 222 THR A N 1
ATOM 1714 C CA . THR A 1 222 ? -23.090 -4.087 -4.073 1.00 95.44 222 THR A CA 1
ATOM 1715 C C . THR A 1 222 ? -23.883 -3.688 -2.828 1.00 95.44 222 THR A C 1
ATOM 1717 O O . THR A 1 222 ? -25.108 -3.642 -2.877 1.00 95.44 222 THR A O 1
ATOM 1720 N N . TRP A 1 223 ? -23.200 -3.328 -1.741 1.00 96.06 223 TRP A N 1
ATOM 1721 C CA . TRP A 1 223 ? -23.832 -2.890 -0.496 1.00 96.06 223 TRP A CA 1
ATOM 1722 C C . TRP A 1 223 ? -24.625 -1.585 -0.662 1.00 96.06 223 TRP A C 1
ATOM 1724 O O . TRP A 1 223 ? -25.776 -1.508 -0.239 1.00 96.06 223 TRP A O 1
ATOM 1734 N N . CYS A 1 224 ? -24.073 -0.588 -1.361 1.00 96.19 224 CYS A N 1
ATOM 1735 C CA . CYS A 1 224 ? -24.815 0.628 -1.708 1.00 96.19 224 CYS A CA 1
ATOM 1736 C C . CYS A 1 224 ? -26.075 0.318 -2.525 1.00 96.19 224 CYS A C 1
ATOM 1738 O O . CYS A 1 224 ? -27.139 0.861 -2.235 1.00 96.19 224 CYS A O 1
ATOM 1740 N N . SER A 1 225 ? -25.964 -0.589 -3.503 1.00 94.44 225 SER A N 1
ATOM 1741 C CA . SER A 1 225 ? -27.096 -1.013 -4.337 1.00 94.44 225 SER A CA 1
ATOM 1742 C C . SER A 1 225 ? -28.187 -1.684 -3.501 1.00 94.44 225 SER A C 1
ATOM 1744 O O . SER A 1 225 ? -29.360 -1.365 -3.665 1.00 94.44 225 SER A O 1
ATOM 1746 N N . TYR A 1 226 ? -27.801 -2.547 -2.556 1.00 95.44 226 TYR A N 1
ATOM 1747 C CA . TYR A 1 226 ? -28.722 -3.188 -1.615 1.00 95.44 226 TYR A CA 1
ATOM 1748 C C . TYR A 1 226 ? -29.478 -2.171 -0.743 1.00 95.44 226 TYR A C 1
ATOM 1750 O O . TYR A 1 226 ? -30.680 -2.307 -0.539 1.00 95.44 226 TYR A O 1
ATOM 1758 N N . LEU A 1 227 ? -28.802 -1.119 -0.274 1.00 95.81 227 LEU A N 1
ATOM 1759 C CA . LEU A 1 227 ? -29.423 -0.052 0.520 1.00 95.81 227 LEU A CA 1
ATOM 1760 C C . LEU A 1 227 ? -30.201 0.983 -0.313 1.00 95.81 227 LEU A C 1
ATOM 1762 O O . LEU A 1 227 ? -30.736 1.938 0.255 1.00 95.81 227 LEU A O 1
ATOM 1766 N N . GLY A 1 228 ? -30.217 0.863 -1.645 1.00 94.81 228 GLY A N 1
ATOM 1767 C CA . GLY A 1 228 ? -30.784 1.881 -2.534 1.00 94.81 228 GLY A CA 1
ATOM 1768 C C . GLY A 1 228 ? -30.052 3.228 -2.461 1.00 94.81 228 GLY A C 1
ATOM 1769 O O . GLY A 1 228 ? -30.638 4.277 -2.729 1.00 94.81 228 GLY A O 1
ATOM 1770 N N . LYS A 1 229 ? -28.776 3.231 -2.057 1.00 93.69 229 LYS A N 1
ATOM 1771 C CA . LYS A 1 229 ? -27.944 4.436 -1.943 1.00 93.69 229 LYS A CA 1
ATOM 1772 C C . LYS A 1 229 ? -27.017 4.554 -3.147 1.00 93.69 229 LYS A C 1
ATOM 1774 O O . LYS A 1 229 ? -26.454 3.572 -3.625 1.00 93.69 229 LYS A O 1
ATOM 1779 N N . ARG A 1 230 ? -26.808 5.783 -3.623 1.00 92.69 230 ARG A N 1
ATOM 1780 C CA . ARG A 1 230 ? -25.837 6.056 -4.687 1.00 92.69 230 ARG A CA 1
ATOM 1781 C C . ARG A 1 230 ? -24.413 5.916 -4.127 1.00 92.69 230 ARG A C 1
ATOM 1783 O O . ARG A 1 230 ? -24.116 6.555 -3.122 1.00 92.69 230 ARG A O 1
ATOM 1790 N N . PRO A 1 231 ? -23.517 5.135 -4.757 1.00 91.81 231 PRO A N 1
ATOM 1791 C CA . PRO A 1 231 ? -22.135 5.030 -4.301 1.00 91.81 231 PRO A CA 1
ATOM 1792 C C . PRO A 1 231 ? -21.390 6.358 -4.490 1.00 91.81 231 PRO A C 1
ATOM 1794 O O . PRO A 1 231 ? -21.502 6.998 -5.539 1.00 91.81 231 PRO A O 1
ATOM 1797 N N . HIS A 1 232 ? -20.565 6.739 -3.514 1.00 89.81 232 HIS A N 1
ATOM 1798 C CA . HIS A 1 232 ? -19.761 7.973 -3.520 1.00 89.81 232 HIS A CA 1
ATOM 1799 C C . HIS A 1 232 ? -18.451 7.806 -4.312 1.00 89.81 232 HIS A C 1
ATOM 1801 O O . HIS A 1 232 ? -17.388 8.274 -3.917 1.00 89.81 232 HIS A O 1
ATOM 1807 N N . VAL A 1 233 ? -18.512 7.096 -5.438 1.00 88.06 233 VAL A N 1
ATOM 1808 C CA . VAL A 1 233 ? -17.352 6.807 -6.289 1.00 88.06 233 VAL A CA 1
ATOM 1809 C C . VAL A 1 233 ? -17.649 7.372 -7.665 1.00 88.06 233 VAL A C 1
ATOM 1811 O O . VAL A 1 233 ? -18.255 6.698 -8.504 1.00 88.06 233 VAL A O 1
ATOM 1814 N N . HIS A 1 234 ? -17.241 8.618 -7.889 1.00 82.50 234 HIS A N 1
ATOM 1815 C CA . HIS A 1 234 ? -17.428 9.294 -9.164 1.00 82.50 234 HIS A CA 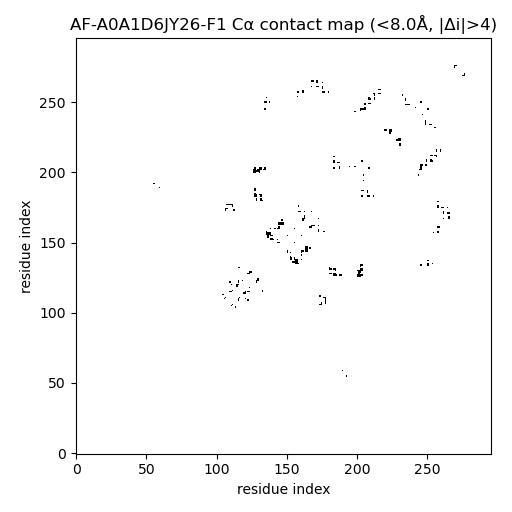1
ATOM 1816 C C . HIS A 1 234 ? -16.086 9.442 -9.874 1.00 82.50 234 HIS A C 1
ATOM 1818 O O . HIS A 1 234 ? -15.269 10.295 -9.549 1.00 82.50 234 HIS A O 1
ATOM 1824 N N . VAL A 1 235 ? -15.871 8.576 -10.857 1.00 78.44 235 VAL A N 1
ATOM 1825 C CA . VAL A 1 235 ? -14.783 8.715 -11.823 1.00 78.44 235 VAL A CA 1
ATOM 1826 C C . VAL A 1 235 ? -15.482 8.950 -13.153 1.00 78.44 235 VAL A C 1
ATOM 1828 O O . VAL A 1 235 ? -16.169 8.025 -13.606 1.00 78.44 235 VAL A O 1
ATOM 1831 N N . PRO A 1 236 ? -15.427 10.167 -13.726 1.00 67.31 236 PRO A N 1
ATOM 1832 C CA . PRO A 1 236 ? -15.948 10.410 -15.061 1.00 67.31 236 PRO A CA 1
ATOM 1833 C C . PRO A 1 236 ? -15.332 9.364 -15.982 1.00 67.31 236 PRO A C 1
ATOM 1835 O O . PRO A 1 236 ? -14.121 9.237 -16.054 1.00 67.31 236 PRO A O 1
ATOM 1838 N N . SER A 1 237 ? -16.143 8.527 -16.622 1.00 56.69 237 SER A N 1
ATOM 1839 C CA . SER A 1 237 ? -15.595 7.583 -17.591 1.00 56.69 237 SER A CA 1
ATOM 1840 C C . SER A 1 237 ? -15.395 8.373 -18.878 1.00 56.69 237 SER A C 1
ATOM 1842 O O . SER A 1 237 ? -16.293 8.428 -19.718 1.00 56.69 237 SER A O 1
ATOM 1844 N N . GLY A 1 238 ? -14.268 9.078 -18.979 1.00 51.47 238 GLY A N 1
ATOM 1845 C CA . GLY A 1 238 ? -13.963 9.934 -20.111 1.00 51.47 238 GLY A CA 1
ATOM 1846 C C . GLY A 1 238 ? -13.781 9.117 -21.384 1.00 51.47 238 GLY A C 1
ATOM 1847 O O . GLY A 1 238 ? -12.691 8.645 -21.674 1.00 51.47 238 GLY A O 1
ATOM 1848 N N . GLY A 1 239 ? -14.826 9.032 -22.211 1.00 44.81 239 GLY A N 1
ATOM 1849 C CA . GLY A 1 239 ? -14.730 8.677 -23.635 1.00 44.81 239 GLY A CA 1
ATOM 1850 C C . GLY A 1 239 ? -13.946 9.702 -24.475 1.00 44.81 239 GLY A C 1
ATOM 1851 O O . GLY A 1 239 ? -14.009 9.679 -25.701 1.00 44.81 239 GLY A O 1
ATOM 1852 N N . ARG A 1 240 ? -13.209 10.615 -23.833 1.00 46.75 240 ARG A N 1
ATOM 1853 C CA . ARG A 1 240 ? -12.281 11.540 -24.472 1.00 46.75 240 ARG A CA 1
ATOM 1854 C C . ARG A 1 240 ? -10.919 10.862 -24.428 1.00 46.75 240 ARG A C 1
ATOM 1856 O O . ARG A 1 240 ? -10.455 10.528 -23.347 1.00 46.75 240 ARG A O 1
ATOM 1863 N N . ARG A 1 241 ? -10.322 10.610 -25.594 1.00 43.91 241 ARG A N 1
ATOM 1864 C CA . ARG A 1 241 ? -8.974 10.043 -25.740 1.00 43.91 241 ARG A CA 1
ATOM 1865 C C . ARG A 1 241 ? -7.984 10.926 -24.973 1.00 43.91 241 ARG A C 1
ATOM 1867 O O . ARG A 1 241 ? -7.482 11.898 -25.525 1.00 43.91 241 ARG A O 1
ATOM 1874 N N . VAL A 1 242 ? -7.757 10.646 -23.693 1.00 49.06 242 VAL A N 1
ATOM 1875 C CA . VAL A 1 242 ? -6.661 11.262 -22.953 1.00 49.06 242 VAL A CA 1
ATOM 1876 C C . VAL A 1 242 ? -5.423 10.502 -23.394 1.00 49.06 242 VAL A C 1
ATOM 1878 O O . VAL A 1 242 ? -5.254 9.322 -23.087 1.00 49.06 242 VAL A O 1
ATOM 1881 N N . ALA A 1 243 ? -4.644 11.171 -24.238 1.00 42.56 243 ALA A N 1
ATOM 1882 C CA . ALA A 1 243 ? -3.335 10.731 -24.671 1.00 42.56 243 ALA A CA 1
ATOM 1883 C C . ALA A 1 243 ? -2.452 10.437 -23.448 1.00 42.56 243 ALA A C 1
ATOM 1885 O O . ALA A 1 243 ? -2.558 11.123 -22.435 1.00 42.56 243 ALA A O 1
ATOM 1886 N N . GLN A 1 244 ? -1.647 9.379 -23.573 1.00 46.12 244 GLN A N 1
ATOM 1887 C CA . GLN A 1 244 ? -0.510 8.977 -22.735 1.00 46.12 244 GLN A CA 1
ATOM 1888 C C . GLN A 1 244 ? -0.229 9.897 -21.527 1.00 46.12 244 GLN A C 1
ATOM 1890 O O . GLN A 1 244 ? 0.473 10.895 -21.637 1.00 46.12 244 GLN A O 1
ATOM 1895 N N . GLY A 1 245 ? -0.783 9.548 -20.364 1.00 49.69 245 GLY A N 1
ATOM 1896 C CA . GLY A 1 245 ? -0.545 10.244 -19.099 1.00 49.69 245 GLY A CA 1
ATOM 1897 C C . GLY A 1 245 ? -1.457 9.732 -17.985 1.00 49.69 245 GLY A C 1
ATOM 1898 O O . GLY A 1 245 ? -2.479 9.086 -18.253 1.00 49.69 245 GLY A O 1
ATOM 1899 N N . VAL A 1 246 ? -1.104 10.012 -16.726 1.00 57.38 246 VAL A N 1
ATOM 1900 C CA . VAL A 1 246 ? -1.979 9.783 -15.563 1.00 57.38 246 VAL A CA 1
ATOM 1901 C C . VAL A 1 246 ? -3.154 10.756 -15.675 1.00 57.38 246 VAL A C 1
ATOM 1903 O O . VAL A 1 246 ? -3.132 11.865 -15.154 1.00 57.38 246 VAL A O 1
ATOM 1906 N N . GLY A 1 247 ? -4.183 10.366 -16.428 1.00 59.50 247 GLY A N 1
ATOM 1907 C CA . GLY A 1 247 ? -5.382 11.181 -16.573 1.00 59.50 247 GLY A CA 1
ATOM 1908 C C . GLY A 1 247 ? -6.044 11.453 -15.212 1.00 59.50 247 GLY A C 1
ATOM 1909 O O . GLY A 1 247 ? -5.858 10.676 -14.266 1.00 59.50 247 GLY A O 1
ATOM 1910 N N . PRO A 1 248 ? -6.882 12.502 -15.100 1.00 64.88 248 PRO A N 1
ATOM 1911 C CA . PRO A 1 248 ? -7.617 12.814 -13.866 1.00 64.88 248 PRO A CA 1
ATOM 1912 C C . PRO A 1 248 ? -8.450 11.625 -13.358 1.00 64.88 248 PRO A C 1
ATOM 1914 O O . PRO A 1 248 ? -8.735 11.511 -12.164 1.00 64.88 248 PRO A O 1
ATOM 1917 N N . ASP A 1 249 ? -8.804 10.707 -14.256 1.00 78.56 249 ASP A N 1
ATOM 1918 C CA . ASP A 1 249 ? -9.517 9.476 -13.941 1.00 78.56 249 ASP A CA 1
ATOM 1919 C C . ASP A 1 249 ? -8.628 8.467 -13.198 1.00 78.56 249 ASP A C 1
ATOM 1921 O O . ASP A 1 249 ? -9.063 7.912 -12.187 1.00 78.56 249 ASP A O 1
ATOM 1925 N N . THR A 1 250 ? -7.366 8.300 -13.615 1.00 88.19 250 THR A N 1
ATOM 1926 C CA . THR A 1 250 ? -6.385 7.427 -12.946 1.00 88.19 250 THR A CA 1
ATOM 1927 C C . THR A 1 250 ? -6.122 7.906 -11.525 1.00 88.19 250 THR A C 1
ATOM 1929 O O . THR A 1 250 ? -6.160 7.115 -10.585 1.00 88.19 250 THR A O 1
ATOM 1932 N N . ARG A 1 251 ? -5.932 9.215 -11.339 1.00 88.44 251 ARG A N 1
ATOM 1933 C CA . ARG A 1 251 ? -5.703 9.794 -10.011 1.00 88.44 251 ARG A CA 1
ATOM 1934 C C . ARG A 1 251 ? -6.877 9.538 -9.065 1.00 88.44 251 ARG A C 1
ATOM 1936 O O . ARG A 1 251 ? -6.676 9.116 -7.929 1.00 88.44 251 ARG A O 1
ATOM 1943 N N . ARG A 1 252 ? -8.118 9.729 -9.530 1.00 89.81 252 ARG A N 1
ATOM 1944 C CA . ARG A 1 252 ? -9.317 9.404 -8.735 1.00 89.81 252 ARG A CA 1
ATOM 1945 C C . ARG A 1 252 ? -9.431 7.906 -8.458 1.00 89.81 252 ARG A C 1
ATOM 1947 O O . ARG A 1 252 ? -9.812 7.524 -7.353 1.00 89.81 252 ARG A O 1
ATOM 1954 N N . ASP A 1 253 ? -9.103 7.058 -9.434 1.00 93.19 253 ASP A N 1
ATOM 1955 C CA . ASP A 1 253 ? -9.075 5.606 -9.249 1.00 93.19 253 ASP A CA 1
ATOM 1956 C C . ASP A 1 253 ? -8.121 5.205 -8.109 1.00 93.19 253 ASP A C 1
ATOM 1958 O O . ASP A 1 253 ? -8.495 4.395 -7.251 1.00 93.19 253 ASP A O 1
ATOM 1962 N N . LEU A 1 254 ? -6.928 5.804 -8.075 1.00 94.69 254 LEU A N 1
ATOM 1963 C CA . LEU A 1 254 ? -5.916 5.580 -7.043 1.00 94.69 254 LEU A CA 1
ATOM 1964 C C . LEU A 1 254 ? -6.333 6.156 -5.690 1.00 94.69 254 LEU A C 1
ATOM 1966 O O . LEU A 1 254 ? -6.267 5.434 -4.701 1.00 94.69 254 LEU A O 1
ATOM 1970 N N . LEU A 1 255 ? -6.858 7.383 -5.641 1.00 94.19 255 LEU A N 1
ATOM 1971 C CA . LEU A 1 255 ? -7.316 8.017 -4.399 1.00 94.19 255 LEU A CA 1
ATOM 1972 C C . LEU A 1 255 ? -8.407 7.188 -3.703 1.00 94.19 255 LEU A C 1
ATOM 1974 O O . LEU A 1 255 ? -8.321 6.916 -2.508 1.00 94.19 255 LEU A O 1
ATOM 1978 N N . TYR A 1 256 ? -9.415 6.727 -4.452 1.00 94.81 256 TYR A N 1
ATOM 1979 C CA . TYR A 1 256 ? -10.467 5.872 -3.891 1.00 94.81 256 TYR A CA 1
ATOM 1980 C C . TYR A 1 256 ? -9.942 4.508 -3.442 1.00 94.81 256 TYR A C 1
ATOM 1982 O O . TYR A 1 256 ? -10.449 3.937 -2.476 1.00 94.81 256 TYR A O 1
ATOM 1990 N N . THR A 1 257 ? -8.947 3.975 -4.150 1.00 96.62 257 THR A N 1
ATOM 1991 C CA . THR A 1 257 ? -8.301 2.715 -3.783 1.00 96.62 257 THR A CA 1
ATOM 1992 C C . THR A 1 257 ? -7.499 2.866 -2.493 1.00 96.62 257 THR A C 1
ATOM 1994 O O . THR A 1 257 ? -7.682 2.070 -1.575 1.00 96.62 257 THR A O 1
ATOM 1997 N N . ALA A 1 258 ? -6.665 3.902 -2.400 1.00 96.69 258 ALA A N 1
ATOM 1998 C CA . ALA A 1 258 ? -5.858 4.208 -1.227 1.00 96.69 258 ALA A CA 1
ATOM 1999 C C . ALA A 1 258 ? -6.739 4.452 0.006 1.00 96.69 258 ALA A C 1
ATOM 2001 O O . ALA A 1 258 ? -6.528 3.820 1.037 1.00 96.69 258 ALA A O 1
ATOM 2002 N N . LEU A 1 259 ? -7.800 5.260 -0.123 1.00 96.81 259 LEU A N 1
ATOM 2003 C CA . LEU A 1 259 ? -8.750 5.502 0.967 1.00 96.81 259 LEU A CA 1
ATOM 2004 C C . LEU A 1 259 ? -9.395 4.202 1.467 1.00 96.81 259 LEU A C 1
ATOM 2006 O O . LEU A 1 259 ? -9.495 3.983 2.672 1.00 96.81 259 LEU A O 1
ATOM 2010 N N . TYR A 1 260 ? -9.815 3.323 0.555 1.00 97.06 260 TYR A N 1
ATOM 2011 C CA . TYR A 1 260 ? -10.393 2.036 0.938 1.00 97.06 260 TYR A CA 1
ATOM 2012 C C . TYR A 1 260 ? -9.401 1.165 1.716 1.00 97.06 260 TYR A C 1
ATOM 2014 O O . TYR A 1 260 ? -9.775 0.573 2.726 1.00 97.06 260 TYR A O 1
ATOM 2022 N N . LEU A 1 261 ? -8.147 1.096 1.262 1.00 97.00 261 LEU A N 1
ATOM 2023 C CA . LEU A 1 261 ? -7.098 0.318 1.924 1.00 97.00 261 LEU A CA 1
ATOM 2024 C C . LEU A 1 261 ? -6.759 0.870 3.314 1.00 97.00 261 LEU A C 1
ATOM 2026 O O . LEU A 1 261 ? -6.613 0.088 4.250 1.00 97.00 261 LEU A O 1
ATOM 2030 N N . LEU A 1 262 ? -6.710 2.195 3.470 1.00 96.69 262 LEU A N 1
ATOM 2031 C CA . LEU A 1 262 ? -6.470 2.848 4.761 1.00 96.69 262 LEU A CA 1
ATOM 2032 C C . LEU A 1 262 ? -7.583 2.552 5.771 1.00 96.69 262 LEU A C 1
ATOM 2034 O O . LEU A 1 262 ? -7.292 2.119 6.886 1.00 96.69 262 LEU A O 1
ATOM 2038 N N . ILE A 1 263 ? -8.850 2.700 5.361 1.00 95.88 263 ILE A N 1
ATOM 2039 C CA . ILE A 1 263 ? -10.012 2.348 6.195 1.00 95.88 263 ILE A CA 1
ATOM 2040 C C . ILE A 1 263 ? -9.971 0.862 6.566 1.00 95.88 263 ILE A C 1
ATOM 2042 O O . ILE A 1 263 ? -10.249 0.497 7.707 1.00 95.88 263 ILE A O 1
ATOM 2046 N N . TRP A 1 264 ? -9.629 -0.003 5.608 1.00 94.56 264 TRP A N 1
ATOM 2047 C CA . TRP A 1 264 ? -9.535 -1.440 5.843 1.00 94.56 264 TRP A CA 1
ATOM 2048 C C . TRP A 1 264 ? -8.436 -1.793 6.856 1.00 94.56 264 TRP A C 1
ATOM 2050 O O . TRP A 1 264 ? -8.665 -2.649 7.711 1.00 94.56 264 TRP A O 1
ATOM 2060 N N . GLY A 1 265 ? -7.289 -1.111 6.795 1.00 93.38 265 GLY A N 1
ATOM 2061 C CA . GLY A 1 265 ? -6.192 -1.258 7.752 1.00 93.38 265 GLY A CA 1
ATOM 2062 C C . GLY A 1 265 ? -6.594 -0.885 9.179 1.00 93.38 265 GLY A C 1
ATOM 2063 O O . GLY A 1 265 ? -6.456 -1.710 10.077 1.00 93.38 265 GLY A O 1
ATOM 2064 N N . GLU A 1 266 ? -7.195 0.291 9.386 1.00 93.06 266 GLU A N 1
ATOM 2065 C CA . GLU A 1 266 ? -7.669 0.698 10.723 1.00 93.06 266 GLU A CA 1
ATOM 2066 C C . GLU A 1 266 ? -8.773 -0.224 11.252 1.00 93.06 266 GLU A C 1
ATOM 2068 O O . GLU A 1 266 ? -8.803 -0.580 12.428 1.00 93.06 266 GLU A O 1
ATOM 2073 N N . ALA A 1 267 ? -9.686 -0.666 10.382 1.00 91.06 267 ALA A N 1
ATOM 2074 C CA . ALA A 1 267 ? -10.750 -1.581 10.779 1.00 91.06 267 ALA A CA 1
ATOM 2075 C C . ALA A 1 267 ? -10.211 -2.951 11.225 1.00 91.06 267 ALA A C 1
ATOM 2077 O O . ALA A 1 267 ? -10.850 -3.628 12.034 1.00 91.06 267 ALA A O 1
ATOM 2078 N N . ALA A 1 268 ? -9.050 -3.381 10.720 1.00 86.50 268 ALA A N 1
ATOM 2079 C CA . ALA A 1 268 ? -8.418 -4.621 11.156 1.00 86.50 268 ALA A CA 1
ATOM 2080 C C . ALA A 1 268 ? -7.960 -4.548 12.623 1.00 86.50 268 ALA A C 1
ATOM 2082 O O . ALA A 1 268 ? -8.067 -5.559 13.323 1.00 86.50 268 ALA A O 1
ATOM 2083 N N . ASN A 1 269 ? -7.568 -3.362 13.105 1.00 85.62 269 ASN A N 1
ATOM 2084 C CA . ASN A 1 269 ? -7.150 -3.136 14.493 1.00 85.62 269 ASN A CA 1
ATOM 2085 C C . ASN A 1 269 ? -8.271 -3.451 15.497 1.00 85.62 269 ASN A C 1
ATOM 2087 O O . ASN A 1 269 ? -7.996 -3.945 16.588 1.00 85.62 269 ASN A O 1
ATOM 2091 N N . LEU A 1 270 ? -9.544 -3.272 15.113 1.00 84.94 270 LEU A N 1
ATOM 2092 C CA . LEU A 1 270 ? -10.692 -3.580 15.980 1.00 84.94 270 LEU A CA 1
ATOM 2093 C C . LEU A 1 270 ? -10.733 -5.047 16.428 1.00 84.94 270 LEU A C 1
ATOM 2095 O O . LEU A 1 270 ? -11.234 -5.335 17.510 1.00 84.94 270 LEU A O 1
ATOM 2099 N N . ARG A 1 271 ? -10.200 -5.985 15.632 1.00 86.19 271 ARG A N 1
ATOM 2100 C CA . ARG A 1 271 ? -10.180 -7.414 16.002 1.00 86.19 271 ARG A CA 1
ATOM 2101 C C . ARG A 1 271 ? -9.155 -7.738 17.086 1.00 86.19 271 ARG A C 1
ATOM 2103 O O . ARG A 1 271 ? -9.265 -8.784 17.715 1.00 86.19 271 ARG A O 1
ATOM 2110 N N . PHE A 1 272 ? -8.185 -6.853 17.290 1.00 85.00 272 PHE A N 1
ATOM 2111 C CA . PHE A 1 272 ? -7.105 -7.011 18.262 1.00 85.00 272 PHE A CA 1
ATOM 2112 C C . PHE A 1 272 ? -7.285 -6.118 19.494 1.00 85.00 272 PHE A C 1
ATOM 2114 O O . PHE A 1 272 ? -6.427 -6.106 20.368 1.00 85.00 272 PHE A O 1
ATOM 2121 N N . MET A 1 273 ? -8.406 -5.397 19.576 1.00 86.88 2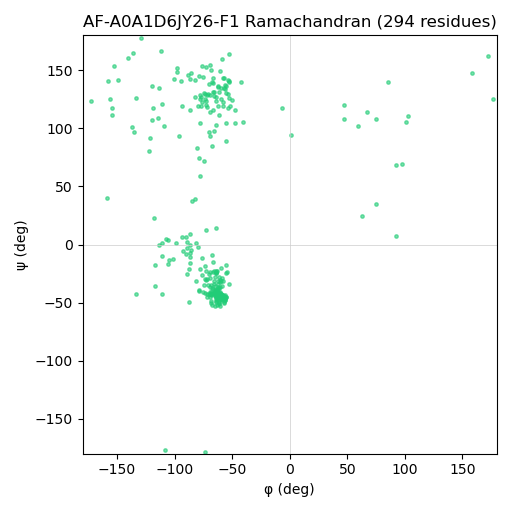73 MET A N 1
ATOM 2122 C CA . MET A 1 273 ? -8.758 -4.527 20.694 1.00 86.88 273 MET A CA 1
ATOM 2123 C C . MET A 1 273 ? -10.105 -4.983 21.278 1.00 86.88 273 MET A C 1
ATOM 2125 O O . MET A 1 273 ? -11.155 -4.434 20.917 1.00 86.88 273 MET A O 1
ATOM 2129 N N . PRO A 1 274 ? -10.111 -6.029 22.127 1.00 86.38 274 PRO A N 1
ATOM 2130 C CA . PRO A 1 274 ? -11.343 -6.625 22.642 1.00 86.38 274 PRO A CA 1
ATOM 2131 C C . PRO A 1 274 ? -12.200 -5.620 23.420 1.00 86.38 274 PRO A C 1
ATOM 2133 O O . PRO A 1 274 ? -13.425 -5.670 23.339 1.00 86.38 274 PRO A O 1
ATOM 2136 N N . GLU A 1 275 ? -11.589 -4.642 24.084 1.00 89.94 275 GLU A N 1
ATOM 2137 C CA . GLU A 1 275 ? -12.281 -3.567 24.796 1.00 89.94 275 GLU A CA 1
ATOM 2138 C C . GLU A 1 275 ? -13.112 -2.701 23.844 1.00 89.94 275 GLU A C 1
ATOM 2140 O O . GLU A 1 275 ? -14.222 -2.300 24.191 1.00 89.94 275 GLU A O 1
ATOM 2145 N N . CYS A 1 276 ? -12.634 -2.458 22.618 1.00 87.94 276 CYS A N 1
ATOM 2146 C CA . CYS A 1 276 ? -13.424 -1.749 21.611 1.00 87.94 276 CYS A CA 1
ATOM 2147 C C . CYS A 1 276 ? -14.603 -2.580 21.116 1.00 87.94 276 CYS A C 1
ATOM 2149 O O . CYS A 1 276 ? -15.681 -2.027 20.896 1.00 87.94 276 CYS A O 1
ATOM 2151 N N . LEU A 1 277 ? -14.443 -3.898 20.981 1.00 89.44 277 LEU A N 1
ATOM 2152 C CA . LEU A 1 277 ? -15.570 -4.780 20.670 1.00 89.44 277 LEU A CA 1
ATOM 2153 C C . LEU A 1 277 ? -16.607 -4.754 21.799 1.00 89.44 277 LEU A C 1
ATOM 2155 O O . LEU A 1 277 ? -17.797 -4.609 21.522 1.00 89.44 277 LEU A O 1
ATOM 2159 N N . CYS A 1 278 ? -16.163 -4.809 23.058 1.00 90.88 278 CYS A N 1
ATOM 2160 C CA . CYS A 1 278 ? -17.023 -4.676 24.233 1.00 90.88 278 CYS A CA 1
ATOM 2161 C C . CYS A 1 278 ? -17.732 -3.316 24.279 1.00 90.88 278 CYS A C 1
ATOM 2163 O O . CYS A 1 278 ? -18.930 -3.266 24.548 1.00 90.88 278 CYS A O 1
ATOM 2165 N N . TYR A 1 279 ? -17.032 -2.222 23.970 1.00 90.12 279 TYR A N 1
ATOM 2166 C CA . TYR A 1 279 ? -17.615 -0.882 23.883 1.00 90.12 279 TYR A CA 1
ATOM 2167 C C . TYR A 1 279 ? -18.711 -0.831 22.812 1.00 90.12 279 TYR A C 1
ATOM 2169 O O . TYR A 1 279 ? -19.850 -0.466 23.104 1.00 90.12 279 TYR A O 1
ATOM 2177 N N . ILE A 1 280 ? -18.406 -1.263 21.583 1.00 89.44 280 ILE A N 1
ATOM 2178 C CA . ILE A 1 280 ? -19.380 -1.315 20.483 1.00 89.44 280 ILE A CA 1
ATOM 2179 C C . ILE A 1 280 ? -20.594 -2.160 20.895 1.00 89.44 280 ILE A C 1
ATOM 2181 O O . ILE A 1 280 ? -21.734 -1.725 20.718 1.00 89.44 280 ILE A O 1
ATOM 2185 N N . PHE A 1 281 ? -20.358 -3.328 21.498 1.00 90.00 281 PHE A N 1
ATOM 2186 C CA . PHE A 1 281 ? -21.411 -4.204 22.002 1.00 90.00 281 PHE A CA 1
ATOM 2187 C C . PHE A 1 281 ? -22.270 -3.522 23.070 1.00 90.00 281 PHE A C 1
ATOM 2189 O O . PHE A 1 281 ? -23.492 -3.556 22.962 1.00 90.00 281 PHE A O 1
ATOM 2196 N N . HIS A 1 282 ? -21.672 -2.858 24.059 1.00 91.88 282 HIS A N 1
ATOM 2197 C CA . HIS A 1 282 ? -22.396 -2.189 25.141 1.00 91.88 282 HIS A CA 1
ATOM 2198 C C . HIS A 1 282 ? -23.392 -1.147 24.602 1.00 91.88 282 HIS A C 1
ATOM 2200 O O . HIS A 1 282 ? -24.567 -1.137 24.981 1.00 91.88 282 HIS A O 1
ATOM 2206 N N . TYR A 1 283 ? -22.970 -0.322 23.641 1.00 89.50 283 TYR A N 1
ATOM 2207 C CA . TYR A 1 283 ? -23.840 0.691 23.027 1.00 89.50 283 TYR A CA 1
ATOM 2208 C C . TYR A 1 283 ? -24.854 0.123 22.025 1.00 89.50 283 TYR A C 1
ATOM 2210 O O . TYR A 1 283 ? -25.901 0.730 21.792 1.00 89.50 283 TYR A O 1
ATOM 2218 N N . MET A 1 284 ? -24.571 -1.019 21.399 1.00 90.50 284 MET A N 1
ATOM 2219 C CA . MET A 1 284 ? -25.544 -1.694 20.532 1.00 90.50 284 MET A CA 1
ATOM 2220 C C . MET A 1 284 ? -26.587 -2.471 21.347 1.00 90.50 284 MET A C 1
ATOM 2222 O O . MET A 1 284 ? -27.774 -2.410 21.032 1.00 90.50 284 MET A O 1
ATOM 2226 N N . GLY A 1 285 ? -26.166 -3.134 22.425 1.00 87.19 285 GLY A N 1
ATOM 2227 C CA . GLY A 1 285 ? -27.025 -3.896 23.328 1.00 87.19 285 GLY A CA 1
ATOM 2228 C C . GLY A 1 285 ? -28.023 -3.008 24.066 1.00 87.19 285 GLY A C 1
ATOM 2229 O O . GLY A 1 285 ? -29.217 -3.306 24.076 1.00 87.19 285 GLY A O 1
ATOM 2230 N N . THR A 1 286 ? -27.570 -1.866 24.585 1.00 81.62 286 THR A N 1
ATOM 2231 C CA . THR A 1 286 ? -28.441 -0.874 25.248 1.00 81.62 286 THR A CA 1
ATOM 2232 C C . THR A 1 286 ? -29.527 -0.323 24.322 1.00 81.62 286 THR A C 1
ATOM 2234 O O . THR A 1 286 ? -30.660 -0.147 24.755 1.00 81.62 286 THR A O 1
ATOM 2237 N N . ARG A 1 287 ? -29.236 -0.126 23.028 1.00 74.69 287 ARG A N 1
ATOM 2238 C CA . ARG A 1 287 ? -30.244 0.290 22.031 1.00 74.69 287 ARG A CA 1
ATOM 2239 C C . ARG A 1 287 ? -31.229 -0.811 21.646 1.00 74.69 287 ARG A C 1
ATOM 2241 O O . ARG A 1 287 ? -32.301 -0.503 21.136 1.00 74.69 287 ARG A O 1
ATOM 2248 N N . SER A 1 288 ? -30.850 -2.073 21.830 1.00 70.56 288 SER A N 1
ATOM 2249 C CA . SER A 1 288 ? -31.685 -3.223 21.477 1.00 70.56 288 SER A CA 1
ATOM 2250 C C . SER A 1 288 ? -32.651 -3.644 22.581 1.00 70.56 288 SER A C 1
ATOM 2252 O O . SER A 1 288 ? -33.534 -4.454 22.312 1.00 70.56 288 SER A O 1
ATOM 2254 N N . GLN A 1 289 ? -32.519 -3.103 23.799 1.00 62.38 289 GLN A N 1
ATOM 2255 C CA . GLN A 1 289 ? -33.482 -3.389 24.854 1.00 62.38 289 GLN A CA 1
ATOM 2256 C C . GLN A 1 289 ? -34.805 -2.672 24.549 1.00 62.38 289 GLN A C 1
ATOM 2258 O O . GLN A 1 289 ? -34.830 -1.439 24.483 1.00 62.38 289 GLN A O 1
ATOM 2263 N N . PRO A 1 290 ? -35.917 -3.411 24.368 1.00 62.69 290 PRO A N 1
ATOM 2264 C CA . PRO A 1 290 ? -37.237 -2.806 24.413 1.00 62.69 290 PRO A CA 1
ATOM 2265 C C . PRO A 1 290 ? -37.346 -2.106 25.760 1.00 62.69 290 PRO A C 1
ATOM 2267 O O . PRO A 1 290 ? -36.964 -2.688 26.772 1.00 62.69 290 PRO A O 1
ATOM 2270 N N . CYS A 1 291 ? -37.833 -0.867 25.772 1.00 59.62 291 CYS A N 1
ATOM 2271 C CA . CYS A 1 291 ? -38.126 -0.136 26.994 1.00 59.62 291 CYS A CA 1
ATOM 2272 C C . CYS A 1 291 ? -38.922 -1.076 27.908 1.00 59.62 291 CYS A C 1
ATOM 2274 O O . CYS A 1 291 ? -40.098 -1.332 27.638 1.00 59.62 291 CYS A O 1
ATOM 2276 N N . HIS A 1 292 ? -38.292 -1.632 28.944 1.00 59.38 292 HIS A N 1
ATOM 2277 C CA . HIS A 1 292 ? -39.026 -2.323 29.985 1.00 59.38 292 HIS A CA 1
ATOM 2278 C C . HIS A 1 292 ? -39.775 -1.198 30.687 1.00 59.38 292 HIS A C 1
ATOM 2280 O O . HIS A 1 292 ? -39.206 -0.471 31.500 1.00 59.38 292 HIS A O 1
ATOM 2286 N N . ARG A 1 293 ? -41.021 -0.949 30.263 1.00 55.16 293 ARG A N 1
ATOM 2287 C CA . ARG A 1 293 ? -41.920 -0.109 31.046 1.00 55.16 293 ARG A CA 1
ATOM 2288 C C . ARG A 1 293 ? -41.935 -0.732 32.444 1.00 55.16 293 ARG A C 1
ATOM 2290 O O . ARG A 1 293 ? -42.121 -1.952 32.531 1.00 55.16 293 ARG A O 1
ATOM 2297 N N . PRO A 1 294 ? -41.715 0.044 33.512 1.00 51.28 294 PRO A N 1
ATOM 2298 C CA . PRO A 1 294 ? -42.126 -0.407 34.826 1.00 51.28 294 PRO A CA 1
ATOM 2299 C C . PRO A 1 294 ? -43.635 -0.647 34.725 1.00 51.28 294 PRO A C 1
ATOM 2301 O O . PRO A 1 294 ? -44.371 0.224 34.259 1.00 51.28 294 PRO A O 1
ATOM 2304 N N . VAL A 1 295 ? -44.066 -1.866 35.026 1.00 58.25 295 VAL A N 1
ATOM 2305 C CA . VAL A 1 295 ? -45.449 -2.100 35.428 1.00 58.25 295 VAL A CA 1
ATOM 2306 C C . VAL A 1 295 ? -45.468 -1.680 36.892 1.00 58.25 295 VAL A C 1
ATOM 2308 O O . VAL A 1 295 ? -44.649 -2.193 37.657 1.00 58.25 295 VAL A O 1
ATOM 2311 N N . ASP A 1 296 ? -46.288 -0.679 37.209 1.00 47.12 296 ASP A N 1
ATOM 2312 C CA . ASP A 1 296 ? -46.623 -0.300 38.587 1.00 47.12 296 ASP A CA 1
ATOM 2313 C C . ASP A 1 296 ? -47.110 -1.511 39.402 1.00 47.12 296 ASP A C 1
ATOM 2315 O O . ASP A 1 296 ? -47.771 -2.400 38.808 1.00 47.12 296 ASP A O 1
#

Sequence (296 aa):
MPKTPTTAPPPRSIPAAPNAMIPACTSACRKPQPSHPSGRERREPRARFAAAKAEANKRKRLIPFPSHDSQLSAASRHRNLAVTPQIPISATASREDEPPPQPPPAYNIIPIHDVVMQGEHPSLRFPEVRAAVEALAHAADLPPPPLARGWDAFRADLFDWLGATCGFQLDNVRNQREHLVLLLANAQLRAGGTLPTDHPADVLHHSIARDIRRKLLKNYKTWCSYLGKRPHVHVPSGGRRVAQGVGPDTRRDLLYTALYLLIWGEAANLRFMPECLCYIFHYMGTRSQPCHRPVD

Radius of gyration: 28.28 Å; Cα contacts (8 Å, |Δi|>4): 189; chains: 1; bounding box: 94×52×88 Å

Solvent-accessible surface area (backbone atoms only — not comparable to full-atom values): 19417 Å² total; per-residue (Å²): 136,86,81,81,84,82,84,80,83,81,86,80,84,82,78,83,78,76,85,80,71,83,74,81,92,80,80,84,90,85,84,89,84,87,86,87,88,85,84,86,91,76,78,66,66,59,57,55,52,51,51,53,52,49,52,54,56,64,68,63,57,69,85,82,72,83,82,74,86,82,72,79,85,77,82,85,80,90,86,77,83,88,88,86,86,90,86,84,89,80,92,72,97,66,79,84,79,74,76,75,80,76,75,78,83,87,62,92,88,58,55,48,91,71,35,46,77,71,70,74,37,80,66,60,76,39,39,32,42,41,5,31,50,57,67,37,45,74,25,59,88,53,78,82,38,87,67,46,92,75,80,58,46,90,81,30,27,51,53,54,47,48,25,33,55,72,69,52,55,69,68,50,43,52,54,43,49,46,52,50,34,53,51,45,17,54,48,47,62,72,35,66,88,76,52,65,91,84,58,60,63,53,51,54,57,53,67,52,38,46,48,52,30,53,61,71,44,42,64,59,50,53,51,25,55,74,71,74,42,84,66,96,73,87,60,74,83,67,90,59,89,75,69,95,62,82,43,78,45,30,49,47,26,44,52,57,39,52,53,51,47,48,53,51,52,60,59,54,51,51,79,77,33,65,67,57,50,51,51,54,45,53,62,51,52,63,71,65,55,73,82,77,69,82,78,130

Mean predicted aligned error: 19.25 Å

pLDDT: mean 70.81, std 22.34, range [28.23, 97.06]

Organism: Zea mays (NCBI:txid4577)